Protein AF-A0A4Y2Q658-F1 (afdb_monomer)

Solvent-accessible surface area (backbone atoms only — not comparable to full-atom values): 12567 Å² total; per-residue (Å²): 109,74,67,57,57,60,47,56,77,79,53,86,61,88,64,48,67,59,52,50,51,48,49,60,70,68,32,61,77,50,51,28,63,48,73,79,92,69,83,66,34,63,72,72,82,82,84,89,64,79,45,77,76,74,47,68,50,77,47,76,52,65,86,48,79,70,42,100,84,67,51,32,68,45,83,46,76,44,36,70,54,47,57,74,81,53,70,31,85,51,44,73,40,34,32,46,32,70,75,69,48,37,78,76,84,47,74,64,42,69,75,72,54,66,86,78,88,72,59,96,40,74,67,58,41,51,54,53,42,51,55,42,35,52,51,49,42,54,51,27,39,52,35,42,50,53,47,50,50,56,50,37,57,65,54,38,75,68,34,49,69,82,80,85,52,65,70,41,75,40,72,45,82,45,84,77,82,57,88,97,55,58,82,88,77,53,65,40,34,46,72,79,39,66,36,82,70,80,89,71,91,81,115

Organism: Araneus ventricosus (NCBI:txid182803)

Structure (mmCIF, N/CA/C/O backbone):
data_AF-A0A4Y2Q658-F1
#
_entry.id   AF-A0A4Y2Q658-F1
#
loop_
_atom_site.group_PDB
_atom_site.id
_atom_site.type_symbol
_atom_site.label_atom_id
_atom_site.label_alt_id
_atom_site.label_comp_id
_atom_site.label_asym_id
_atom_site.label_entity_id
_atom_site.label_seq_id
_atom_site.pdbx_PDB_ins_code
_atom_site.Cartn_x
_atom_site.Cartn_y
_atom_site.Cartn_z
_atom_site.occupancy
_atom_site.B_iso_or_equiv
_atom_site.auth_seq_id
_atom_site.auth_comp_id
_atom_site.auth_asym_id
_atom_site.auth_atom_id
_atom_site.pdbx_PDB_model_num
ATOM 1 N N . MET A 1 1 ? -23.078 12.636 26.111 1.00 76.69 1 MET A N 1
ATOM 2 C CA . MET A 1 1 ? -23.521 11.220 26.161 1.00 76.69 1 MET A CA 1
ATOM 3 C C . MET A 1 1 ? -25.025 11.190 26.405 1.00 76.69 1 MET A C 1
ATOM 5 O O . MET A 1 1 ? -25.459 11.843 27.343 1.00 76.69 1 MET A O 1
ATOM 9 N N . LYS A 1 2 ? -25.816 10.485 25.578 1.00 88.00 2 LYS A N 1
ATOM 10 C CA . LYS A 1 2 ? -27.295 10.525 25.659 1.00 88.00 2 LYS A CA 1
ATOM 11 C C . LYS A 1 2 ? -27.838 10.024 27.007 1.00 88.00 2 LYS A C 1
ATOM 13 O O . LYS A 1 2 ? -28.739 10.646 27.552 1.00 88.00 2 LYS A O 1
ATOM 18 N N . THR A 1 3 ? -27.248 8.961 27.561 1.00 89.56 3 THR A N 1
ATOM 19 C CA . THR A 1 3 ? -27.634 8.398 28.867 1.00 89.56 3 THR A CA 1
ATOM 20 C C . THR A 1 3 ? -27.482 9.421 29.993 1.00 89.56 3 THR A C 1
ATOM 22 O O . THR A 1 3 ? -28.435 9.661 30.715 1.00 89.56 3 THR A O 1
ATOM 25 N N . LEU A 1 4 ? -26.334 10.110 30.066 1.00 92.38 4 LEU A N 1
ATOM 26 C CA . LEU A 1 4 ? -26.081 11.136 31.087 1.00 92.38 4 LEU A CA 1
ATOM 27 C C . LEU A 1 4 ? -27.096 12.284 31.037 1.00 92.38 4 LEU A C 1
ATOM 29 O O . LEU A 1 4 ? -27.521 12.757 32.084 1.00 92.38 4 LEU A O 1
ATOM 33 N N . SER A 1 5 ? -27.469 12.726 29.830 1.00 93.06 5 SER A N 1
ATOM 34 C CA . SER A 1 5 ? -28.458 13.796 29.656 1.00 93.06 5 SER A CA 1
ATOM 35 C C . SER A 1 5 ? -29.798 13.407 30.274 1.00 93.06 5 SER A C 1
ATOM 37 O O . SER A 1 5 ? -30.323 14.154 31.086 1.00 93.06 5 SER A O 1
ATOM 39 N N . LYS A 1 6 ? -30.290 12.199 29.963 1.00 93.75 6 LYS A N 1
ATOM 40 C CA . LYS A 1 6 ? -31.559 11.691 30.501 1.00 93.75 6 LYS A CA 1
ATOM 41 C C . LYS A 1 6 ? -31.519 11.459 32.008 1.00 93.75 6 LYS A C 1
ATOM 43 O O . LYS A 1 6 ? -32.495 11.727 32.692 1.00 93.75 6 LYS A O 1
ATOM 48 N N . THR A 1 7 ? -30.406 10.953 32.541 1.00 92.38 7 THR A N 1
ATOM 49 C CA . THR A 1 7 ? -30.289 10.715 33.987 1.00 92.38 7 THR A CA 1
ATOM 50 C C . THR A 1 7 ? -30.320 12.028 34.772 1.00 92.38 7 THR A C 1
ATOM 52 O O . THR A 1 7 ? -30.967 12.094 35.811 1.00 92.38 7 THR A O 1
ATOM 55 N N . ARG A 1 8 ? -29.702 13.092 34.240 1.00 94.19 8 ARG A N 1
ATOM 56 C CA . ARG A 1 8 ? -29.681 14.428 34.857 1.00 94.19 8 ARG A CA 1
ATOM 57 C C . ARG A 1 8 ? -31.038 15.130 34.909 1.00 94.19 8 ARG A C 1
ATOM 59 O O . ARG A 1 8 ? -31.198 16.024 35.726 1.00 94.19 8 ARG A O 1
ATOM 66 N N . GLU A 1 9 ? -32.000 14.739 34.075 1.00 94.69 9 GLU A N 1
ATOM 67 C CA . GLU A 1 9 ? -33.363 15.294 34.121 1.00 94.69 9 GLU A CA 1
ATOM 68 C C . GLU A 1 9 ? -34.108 14.909 35.408 1.00 94.69 9 GLU A C 1
ATOM 70 O O . GLU A 1 9 ? -35.064 15.579 35.783 1.00 94.69 9 GLU A O 1
ATOM 75 N N . ARG A 1 10 ? -33.704 13.813 36.066 1.00 94.38 10 ARG A N 1
ATOM 76 C CA . ARG A 1 10 ? -34.434 13.239 37.208 1.00 94.38 10 ARG A CA 1
ATOM 77 C C . ARG A 1 10 ? -33.580 12.995 38.448 1.00 94.38 10 ARG A C 1
ATOM 79 O O . ARG A 1 10 ? -34.139 12.865 39.530 1.00 94.38 10 ARG A O 1
ATOM 86 N N . PHE A 1 11 ? -32.258 12.903 38.307 1.00 92.06 11 PHE A N 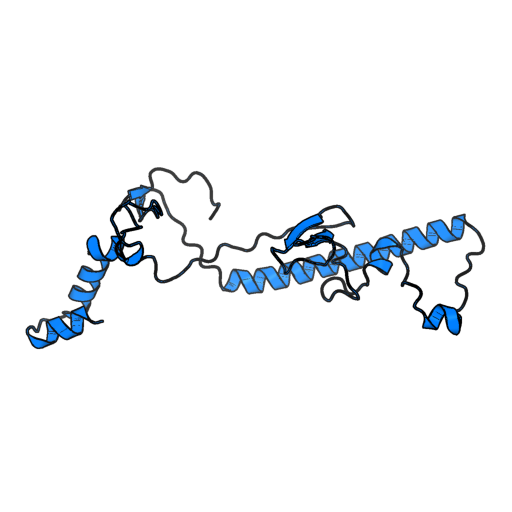1
ATOM 87 C CA . PHE A 1 11 ? -31.363 12.503 39.391 1.00 92.06 11 PHE A CA 1
ATOM 88 C C . PHE A 1 11 ? -30.085 13.346 39.425 1.00 92.06 11 PHE A C 1
ATOM 90 O O . PHE A 1 11 ? -29.529 13.714 38.387 1.00 92.06 11 PHE A O 1
ATOM 97 N N . TYR A 1 12 ? -29.583 13.579 40.638 1.00 89.56 12 TYR A N 1
ATOM 98 C CA . TYR A 1 12 ? -28.298 14.214 40.911 1.00 89.56 12 TYR A CA 1
ATOM 99 C C . TYR A 1 12 ? -27.572 13.447 42.021 1.00 89.56 12 TYR A C 1
ATOM 101 O O . TYR A 1 12 ? -28.162 13.148 43.056 1.00 89.56 12 TYR A O 1
ATOM 109 N N . CYS A 1 13 ? -26.295 13.136 41.806 1.00 87.62 13 CYS A N 1
ATOM 110 C CA . CYS A 1 13 ? -25.396 12.586 42.817 1.00 87.62 13 CYS A CA 1
ATOM 111 C C . CYS A 1 13 ? -23.951 13.002 42.511 1.00 87.62 13 CYS A C 1
ATOM 113 O O . CYS A 1 13 ? -23.634 13.379 41.373 1.00 87.62 13 CYS A O 1
ATOM 115 N N . ASP A 1 14 ? -23.076 12.935 43.519 1.00 91.81 14 ASP A N 1
ATOM 116 C CA . ASP A 1 14 ? -21.647 13.160 43.302 1.00 91.81 14 ASP A CA 1
ATOM 117 C C . ASP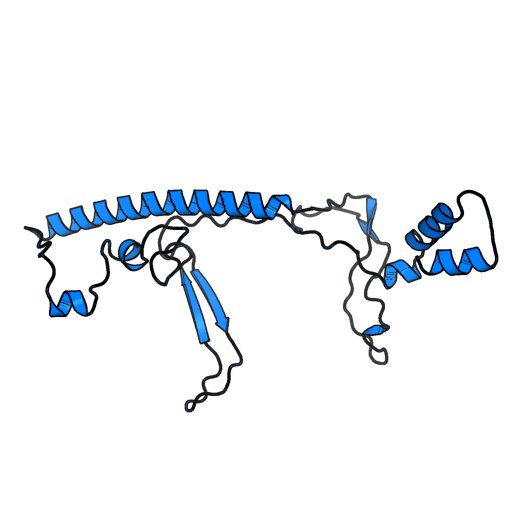 A 1 14 ? -21.102 12.140 42.292 1.00 91.81 14 ASP A C 1
ATOM 119 O O . ASP A 1 14 ? -21.535 10.991 42.251 1.00 91.81 14 ASP A O 1
ATOM 123 N N . ARG A 1 15 ? -20.198 12.586 41.415 1.00 91.44 15 ARG A N 1
ATOM 124 C CA . ARG A 1 15 ? -19.595 11.781 40.336 1.00 91.44 15 ARG A CA 1
ATOM 125 C C . ARG A 1 15 ? -20.576 11.059 39.398 1.00 91.44 15 ARG A C 1
ATOM 127 O O . ARG A 1 15 ? -20.126 10.212 38.628 1.00 91.44 15 ARG A O 1
ATOM 134 N N . LEU A 1 16 ? -21.845 11.483 39.305 1.00 90.81 16 LEU A N 1
ATOM 135 C CA . LEU A 1 16 ? -22.863 10.897 38.407 1.00 90.81 16 LEU A CA 1
ATOM 136 C C . LEU A 1 16 ? -22.344 10.613 36.989 1.00 90.81 16 LEU A C 1
ATOM 138 O O . LEU A 1 16 ? -22.651 9.594 36.375 1.00 90.81 16 LEU A O 1
ATOM 142 N N . ARG A 1 17 ? -21.543 11.528 36.433 1.00 92.56 17 ARG A N 1
ATOM 143 C CA . ARG A 1 17 ? -20.945 11.338 35.108 1.00 92.56 17 ARG A CA 1
ATOM 144 C C . ARG A 1 17 ? -20.029 10.115 35.049 1.00 92.56 17 ARG A C 1
ATOM 146 O O . ARG A 1 17 ? -20.135 9.358 34.087 1.00 92.56 17 ARG A O 1
ATOM 153 N N . ALA A 1 18 ? -19.149 9.949 36.033 1.00 92.81 18 ALA A N 1
ATOM 154 C CA . ALA A 1 18 ? -18.223 8.827 36.096 1.00 92.81 18 ALA A CA 1
ATOM 155 C C . ALA A 1 18 ? -18.984 7.502 36.229 1.00 92.81 18 ALA A C 1
ATOM 157 O O . ALA A 1 18 ? -18.665 6.556 35.513 1.00 92.81 18 ALA A O 1
ATOM 158 N N . ASP A 1 19 ? -20.043 7.465 37.039 1.00 92.81 19 ASP A N 1
ATOM 159 C CA . ASP A 1 19 ? -20.863 6.264 37.227 1.00 92.81 19 ASP A CA 1
ATOM 160 C C . ASP A 1 19 ? -21.622 5.880 35.959 1.00 92.81 19 ASP A C 1
ATOM 162 O O . ASP A 1 19 ? -21.593 4.724 35.539 1.00 92.81 19 ASP A O 1
ATOM 166 N N . VAL A 1 20 ? -22.245 6.848 35.276 1.00 92.38 20 VAL A N 1
ATOM 167 C CA . VAL A 1 20 ? -22.939 6.571 34.009 1.00 92.38 20 VAL A CA 1
ATOM 168 C C . VAL A 1 20 ? -21.941 6.145 32.926 1.00 92.38 20 VAL A C 1
ATOM 170 O O . VAL A 1 20 ? -22.249 5.265 32.119 1.00 92.38 20 VAL A O 1
ATOM 173 N N . GLU A 1 21 ? -20.747 6.741 32.878 1.00 90.25 21 GLU A N 1
ATOM 174 C CA . GLU A 1 21 ? -19.692 6.331 31.943 1.00 90.25 21 GLU A CA 1
ATOM 175 C C . GLU A 1 21 ? -19.172 4.919 32.250 1.00 90.25 21 GLU A C 1
ATOM 177 O O . GLU A 1 21 ? -19.008 4.133 31.313 1.00 90.25 21 GLU A O 1
ATOM 182 N N . LYS A 1 22 ? -18.977 4.575 33.530 1.00 90.38 22 LYS A N 1
ATOM 183 C CA . LYS A 1 22 ? -18.600 3.232 33.991 1.00 90.38 22 LYS A CA 1
ATOM 184 C C . LYS A 1 22 ? -19.673 2.208 33.621 1.00 90.38 22 LYS A C 1
ATOM 186 O O . LYS A 1 22 ? -19.371 1.245 32.922 1.00 90.38 22 LYS A O 1
ATOM 191 N N . TRP A 1 23 ? -20.934 2.478 33.954 1.00 90.44 23 TRP A N 1
ATOM 192 C CA . TRP A 1 23 ? -22.070 1.628 33.593 1.00 90.44 23 TRP A CA 1
ATOM 193 C C . TRP A 1 23 ? -22.158 1.393 32.083 1.00 90.44 23 TRP A C 1
ATOM 195 O O . TRP A 1 23 ? -22.289 0.263 31.622 1.00 90.44 23 TRP A O 1
ATOM 205 N N . CYS A 1 24 ? -22.043 2.451 31.272 1.00 86.56 24 CYS A N 1
ATOM 206 C CA . CYS A 1 24 ? -22.079 2.312 29.815 1.00 86.56 24 CYS A CA 1
ATOM 207 C C . CYS A 1 24 ? -20.888 1.514 29.258 1.00 86.56 24 CYS A C 1
ATOM 209 O O . CYS A 1 24 ? -21.016 0.947 28.172 1.00 86.56 24 CYS A O 1
ATOM 211 N N . ARG A 1 25 ? -19.744 1.508 29.953 1.00 81.88 25 ARG A N 1
ATOM 212 C CA . ARG A 1 25 ? -18.535 0.762 29.576 1.00 81.88 25 ARG A CA 1
ATOM 213 C C . ARG A 1 25 ? -18.655 -0.723 29.916 1.00 81.88 25 ARG A C 1
ATOM 215 O O . ARG A 1 25 ? -18.233 -1.547 29.116 1.00 81.88 25 ARG A O 1
ATOM 222 N N . GLU A 1 26 ? -19.255 -1.045 31.058 1.00 85.81 26 GLU A N 1
ATOM 223 C CA . GLU A 1 26 ? -19.439 -2.416 31.558 1.00 85.81 26 GLU A CA 1
ATOM 224 C C . GLU A 1 26 ? -20.726 -3.079 31.025 1.00 85.81 26 GLU A C 1
ATOM 226 O O . GLU A 1 26 ? -20.892 -4.294 31.104 1.00 85.81 26 GLU A O 1
ATOM 231 N N . CYS A 1 27 ? -21.644 -2.304 30.435 1.00 86.62 27 CYS A N 1
ATOM 232 C CA . CYS A 1 27 ? -22.910 -2.815 29.913 1.00 86.62 27 CYS A CA 1
ATOM 233 C C . CYS A 1 27 ? -22.714 -3.810 28.753 1.00 86.62 27 CYS A C 1
ATOM 235 O O . CYS A 1 27 ? -22.412 -3.424 27.618 1.00 86.62 27 CYS A O 1
ATOM 237 N N . HIS A 1 28 ? -23.016 -5.084 29.022 1.00 83.19 28 HIS A N 1
ATOM 238 C CA . HIS A 1 28 ? -22.933 -6.199 28.069 1.00 83.19 28 HIS A CA 1
ATOM 239 C C . HIS A 1 28 ? -23.715 -5.944 26.771 1.00 83.19 28 HIS A C 1
ATOM 241 O O . HIS A 1 28 ? -23.153 -6.010 25.679 1.00 83.19 28 HIS A O 1
ATOM 247 N N . ALA A 1 29 ? -24.982 -5.526 26.872 1.00 83.56 29 ALA A N 1
ATOM 248 C CA . ALA A 1 29 ? -25.826 -5.252 25.706 1.00 83.56 29 ALA A CA 1
ATOM 249 C C . ALA A 1 29 ? -25.309 -4.089 24.834 1.00 83.56 29 ALA A C 1
ATOM 251 O O . ALA A 1 29 ? -25.518 -4.078 23.617 1.00 83.56 29 ALA A O 1
ATOM 252 N N . CYS A 1 30 ? -24.644 -3.098 25.442 1.00 83.06 30 CYS A N 1
ATOM 253 C CA . CYS A 1 30 ? -23.997 -2.018 24.702 1.00 83.06 30 CYS A CA 1
ATOM 254 C C . CYS A 1 30 ? -22.728 -2.506 23.996 1.00 83.06 30 CYS A C 1
ATOM 256 O O . CYS A 1 30 ? -22.553 -2.168 22.825 1.00 83.06 30 CYS A O 1
ATOM 258 N N . GLY A 1 31 ? -21.885 -3.290 24.675 1.00 79.00 31 GLY A N 1
ATOM 259 C CA . GLY A 1 31 ? -20.657 -3.868 24.115 1.00 79.00 31 GLY A CA 1
ATOM 260 C C . GLY A 1 31 ? -20.923 -4.828 22.954 1.00 79.00 31 GLY A C 1
ATOM 261 O O . GLY A 1 31 ? -20.321 -4.690 21.896 1.00 79.00 31 GLY A O 1
ATOM 262 N N . ALA A 1 32 ? -21.927 -5.700 23.079 1.00 81.00 32 ALA A N 1
ATOM 263 C CA . ALA A 1 32 ? -22.312 -6.656 22.034 1.00 81.00 32 ALA A CA 1
ATOM 264 C C . ALA A 1 32 ? -22.804 -5.990 20.727 1.00 81.00 32 ALA A C 1
ATOM 266 O O . ALA A 1 32 ? -22.774 -6.576 19.642 1.00 81.00 32 ALA A O 1
ATOM 267 N N . ARG A 1 33 ? -23.297 -4.746 20.816 1.00 79.38 33 ARG A N 1
ATOM 268 C CA . ARG A 1 33 ? -23.809 -3.978 19.666 1.00 79.38 33 ARG A CA 1
ATOM 269 C C . ARG A 1 33 ? -22.798 -2.978 19.121 1.00 79.38 33 ARG A C 1
ATOM 271 O O . ARG A 1 33 ? -22.769 -2.733 17.917 1.00 79.38 33 ARG A O 1
ATOM 278 N N . LYS A 1 34 ? -22.018 -2.342 19.994 1.00 74.31 34 LYS A N 1
ATOM 279 C CA . LYS A 1 34 ? -21.059 -1.303 19.618 1.00 74.31 34 LYS A CA 1
ATOM 280 C C . LYS A 1 34 ? -19.677 -1.925 19.500 1.00 74.31 34 LYS A C 1
ATOM 282 O O . LYS A 1 34 ? -19.079 -2.296 20.498 1.00 74.31 34 LYS A O 1
ATOM 287 N N . GLY A 1 35 ? -19.160 -1.967 18.275 1.00 68.50 35 GLY A N 1
ATOM 288 C CA . GLY A 1 35 ? -17.761 -2.314 18.044 1.00 68.50 35 GLY A CA 1
ATOM 289 C C . GLY A 1 35 ? -16.784 -1.275 18.615 1.00 68.50 35 GLY A C 1
ATOM 290 O O . GLY A 1 35 ? -17.202 -0.204 19.079 1.00 68.50 35 GLY A O 1
ATOM 291 N N . PRO A 1 36 ? -15.474 -1.561 18.559 1.00 71.56 36 PRO A N 1
ATOM 292 C CA . PRO A 1 36 ? -14.440 -0.640 19.008 1.00 71.56 36 PRO A CA 1
ATOM 293 C C . PRO A 1 36 ? -14.540 0.698 18.264 1.00 71.56 36 PRO A C 1
ATOM 295 O O . PRO A 1 36 ? -14.720 0.745 17.047 1.00 71.56 36 PRO A O 1
ATOM 298 N N . LYS A 1 37 ? -14.423 1.807 19.005 1.00 66.44 37 LYS A N 1
ATOM 299 C CA . LYS A 1 37 ? -14.483 3.165 18.432 1.00 66.44 37 LYS A CA 1
ATOM 300 C C . LYS A 1 37 ? -13.246 3.509 17.603 1.00 66.44 37 LYS A C 1
ATOM 302 O O . LYS A 1 37 ? -13.336 4.308 16.678 1.00 66.44 37 LYS A O 1
ATOM 307 N N . THR A 1 38 ? -12.102 2.927 17.945 1.00 66.31 38 THR A N 1
ATOM 308 C CA . THR A 1 38 ? -10.822 3.141 17.271 1.00 66.31 38 THR A CA 1
ATOM 309 C C . THR A 1 38 ? -10.440 1.880 16.517 1.00 66.31 38 THR A C 1
ATOM 311 O O . THR A 1 38 ? -10.279 0.820 17.118 1.00 66.31 38 THR A O 1
ATOM 314 N N . ARG A 1 39 ? -10.286 1.990 15.194 1.00 66.00 39 ARG A N 1
ATOM 315 C CA . ARG A 1 39 ? -9.650 0.930 14.406 1.00 66.00 39 ARG A CA 1
ATOM 316 C C . ARG A 1 39 ? -8.155 0.997 14.681 1.00 66.00 39 ARG A C 1
ATOM 318 O O . ARG A 1 39 ? -7.539 2.039 14.461 1.00 66.00 39 ARG A O 1
ATOM 325 N N . THR A 1 40 ? -7.597 -0.094 15.178 1.00 71.75 40 THR A N 1
ATOM 326 C CA . THR A 1 40 ? -6.151 -0.261 15.267 1.00 71.75 40 THR A CA 1
ATOM 327 C C . THR A 1 40 ? -5.591 -0.412 13.858 1.00 71.75 40 THR A C 1
ATOM 329 O O . THR A 1 40 ? -6.210 -1.026 12.986 1.00 71.75 40 THR A O 1
ATOM 332 N N . LYS A 1 41 ? -4.435 0.199 13.609 1.00 76.25 41 LYS A N 1
ATOM 333 C CA . LYS A 1 41 ? -3.666 -0.012 12.381 1.00 76.25 41 LYS A CA 1
ATOM 334 C C . LYS A 1 41 ? -2.482 -0.903 12.739 1.00 76.25 41 LYS A C 1
ATOM 336 O O . LYS A 1 41 ? -1.711 -0.548 13.630 1.00 76.25 41 LYS A O 1
ATOM 341 N N . GLY A 1 42 ? -2.364 -2.054 12.076 1.00 81.50 42 GLY A N 1
ATOM 342 C CA . GLY A 1 42 ? -1.162 -2.891 12.155 1.00 81.50 42 GLY A CA 1
ATOM 343 C C . GLY A 1 42 ? 0.045 -2.159 11.568 1.00 81.50 42 GLY A C 1
ATOM 344 O O . GLY A 1 42 ? -0.136 -1.175 10.853 1.00 81.50 42 GLY A O 1
ATOM 345 N N . ARG A 1 43 ? 1.267 -2.613 11.865 1.00 83.75 43 ARG A N 1
ATOM 346 C CA . ARG A 1 43 ? 2.496 -2.030 11.294 1.00 83.75 43 ARG A CA 1
ATOM 347 C C . ARG A 1 43 ? 2.654 -2.407 9.822 1.00 83.75 43 ARG A C 1
ATOM 349 O O . ARG A 1 43 ? 2.306 -3.517 9.425 1.00 83.75 43 ARG A O 1
ATOM 356 N N . LEU A 1 44 ? 3.227 -1.511 9.020 1.00 86.56 44 LEU A N 1
ATOM 357 C CA . LEU A 1 44 ? 3.497 -1.785 7.609 1.00 86.56 44 LEU A CA 1
ATOM 358 C C . LEU A 1 44 ? 4.608 -2.829 7.474 1.00 86.56 44 LEU A C 1
ATOM 360 O O . LEU A 1 44 ? 5.724 -2.635 7.974 1.00 86.56 44 LEU A O 1
ATOM 364 N N . GLN A 1 45 ? 4.320 -3.904 6.746 1.00 85.06 45 GLN A N 1
ATOM 365 C CA . GLN A 1 45 ? 5.328 -4.870 6.323 1.00 85.06 45 GLN A CA 1
ATOM 366 C C . GLN A 1 45 ? 6.035 -4.353 5.071 1.00 85.06 45 GLN A C 1
ATOM 368 O O . GLN A 1 45 ? 5.392 -3.931 4.109 1.00 85.06 45 GLN A O 1
ATOM 373 N N . ARG A 1 46 ? 7.369 -4.354 5.096 1.00 82.56 46 ARG A N 1
ATOM 374 C CA . ARG A 1 46 ? 8.186 -3.959 3.945 1.00 82.56 46 ARG A CA 1
ATOM 375 C C . ARG A 1 46 ? 8.481 -5.190 3.107 1.00 82.56 46 ARG A C 1
ATOM 377 O O . ARG A 1 46 ? 8.933 -6.200 3.635 1.00 82.56 46 ARG A O 1
ATOM 384 N N . TYR A 1 47 ? 8.291 -5.062 1.802 1.00 79.94 47 TYR A N 1
ATOM 385 C CA . TYR A 1 47 ? 8.816 -6.016 0.839 1.00 79.94 47 TYR A CA 1
ATOM 386 C C . TYR A 1 47 ? 10.091 -5.430 0.246 1.00 79.94 47 TYR A C 1
ATOM 388 O O . TYR A 1 47 ? 10.052 -4.365 -0.371 1.00 79.94 47 TYR A O 1
ATOM 396 N N . ASN A 1 48 ? 11.216 -6.099 0.477 1.00 78.06 48 ASN A N 1
ATOM 397 C CA . ASN A 1 48 ? 12.467 -5.767 -0.189 1.00 78.06 48 ASN A CA 1
ATOM 398 C C . ASN A 1 48 ? 12.463 -6.471 -1.548 1.00 78.06 48 ASN A C 1
ATOM 400 O O . ASN A 1 48 ? 12.148 -7.656 -1.609 1.00 78.06 48 ASN A O 1
ATOM 404 N N . VAL A 1 49 ? 12.751 -5.726 -2.613 1.00 84.38 49 VAL A N 1
ATOM 405 C CA . VAL A 1 49 ? 12.876 -6.246 -3.981 1.00 84.38 49 VAL A CA 1
ATOM 406 C C . VAL A 1 49 ? 14.152 -5.643 -4.557 1.00 84.38 49 VAL A C 1
ATOM 408 O O . VAL A 1 49 ? 14.334 -4.424 -4.499 1.00 84.38 49 VAL A O 1
ATOM 411 N N . GLY A 1 50 ? 15.057 -6.495 -5.021 1.00 86.06 50 GLY A N 1
ATOM 412 C CA . GLY A 1 50 ? 16.410 -6.162 -5.451 1.00 86.06 50 GLY A CA 1
ATOM 413 C C . GLY A 1 50 ? 16.665 -6.301 -6.951 1.00 86.06 50 GLY A C 1
ATOM 414 O O . GLY A 1 50 ? 17.665 -5.748 -7.418 1.00 86.06 50 GLY A O 1
ATOM 415 N N . ALA A 1 51 ? 15.795 -6.996 -7.688 1.00 87.69 51 ALA A N 1
ATOM 416 C CA . ALA A 1 51 ? 15.941 -7.220 -9.124 1.00 87.69 51 ALA A CA 1
ATOM 417 C C . ALA A 1 51 ? 14.596 -7.206 -9.883 1.00 87.69 51 ALA A C 1
ATOM 419 O O . ALA A 1 51 ? 13.542 -7.453 -9.285 1.00 87.69 51 ALA A O 1
ATOM 420 N N . PRO A 1 52 ? 14.609 -6.945 -11.208 1.00 88.19 52 PRO A N 1
ATOM 421 C CA . PRO A 1 52 ? 13.424 -7.102 -12.048 1.00 88.19 52 PRO A CA 1
ATOM 422 C C . PRO A 1 52 ? 12.878 -8.533 -11.985 1.00 88.19 52 PRO A C 1
ATOM 424 O O . PRO A 1 52 ? 13.650 -9.489 -11.982 1.00 88.19 52 PRO A O 1
ATOM 427 N N . PHE A 1 53 ? 11.553 -8.680 -11.975 1.00 88.00 53 PHE A N 1
ATOM 428 C CA . PHE A 1 53 ? 10.833 -9.964 -11.969 1.00 88.00 53 PHE A CA 1
ATOM 429 C C . PHE A 1 53 ? 11.026 -10.831 -10.716 1.00 88.00 53 PHE A C 1
ATOM 431 O O . PHE A 1 53 ? 10.439 -11.905 -10.628 1.00 88.00 53 PHE A O 1
ATOM 438 N N . GLU A 1 54 ? 11.766 -10.361 -9.710 1.00 89.81 54 GLU A N 1
ATOM 439 C CA . GLU A 1 54 ? 11.885 -11.046 -8.418 1.00 89.81 54 GLU A CA 1
ATOM 440 C C . GLU A 1 54 ? 10.531 -11.119 -7.699 1.00 89.81 54 GLU A C 1
ATOM 442 O O . GLU A 1 54 ? 10.209 -12.103 -7.032 1.00 89.81 54 GLU A O 1
ATOM 447 N N . ARG A 1 55 ? 9.707 -10.075 -7.852 1.00 88.81 55 ARG A N 1
ATOM 448 C CA . ARG A 1 55 ? 8.358 -10.037 -7.293 1.00 88.81 55 ARG A CA 1
ATOM 449 C C . ARG A 1 55 ? 7.408 -9.267 -8.190 1.00 88.81 55 ARG A C 1
ATOM 451 O O . ARG A 1 55 ? 7.628 -8.095 -8.489 1.00 88.81 55 ARG A O 1
ATOM 458 N N . MET A 1 56 ? 6.289 -9.902 -8.517 1.00 88.88 56 MET A N 1
ATOM 459 C CA . MET A 1 56 ? 5.248 -9.327 -9.361 1.00 88.88 56 MET A CA 1
ATOM 460 C C . MET A 1 56 ? 3.894 -9.379 -8.651 1.00 88.88 56 MET A C 1
ATOM 462 O O . MET A 1 56 ? 3.577 -10.342 -7.953 1.00 88.88 56 MET A O 1
ATOM 466 N N . ALA A 1 57 ? 3.112 -8.318 -8.801 1.00 88.69 57 ALA A N 1
ATOM 467 C CA . ALA A 1 57 ? 1.718 -8.249 -8.397 1.00 88.69 57 ALA A CA 1
ATOM 468 C C . ALA A 1 57 ? 0.834 -8.552 -9.602 1.00 88.69 57 ALA A C 1
ATOM 470 O O . ALA A 1 57 ? 1.074 -8.041 -10.696 1.00 88.69 57 ALA A O 1
ATOM 471 N N . LEU A 1 58 ? -0.198 -9.355 -9.369 1.00 92.88 58 LEU A N 1
ATOM 472 C CA . LEU A 1 58 ? -1.244 -9.652 -10.331 1.00 92.88 58 LEU A CA 1
ATOM 473 C C . LEU A 1 58 ? -2.583 -9.277 -9.704 1.00 92.88 58 LEU A C 1
ATOM 475 O O . LEU A 1 58 ? -2.871 -9.682 -8.579 1.00 92.88 58 LEU A O 1
ATOM 479 N N . ASP A 1 59 ? -3.375 -8.497 -10.427 1.00 92.94 59 ASP A N 1
ATOM 480 C CA . ASP A 1 59 ? -4.697 -8.052 -10.003 1.00 92.94 59 ASP A CA 1
ATOM 481 C C . ASP A 1 59 ? -5.682 -8.113 -11.174 1.00 92.94 59 ASP A C 1
ATOM 483 O O . ASP A 1 59 ? -5.293 -8.059 -12.342 1.00 92.94 59 ASP A O 1
ATOM 487 N N . ILE A 1 60 ? -6.968 -8.244 -10.869 1.00 94.75 60 ILE A N 1
ATOM 488 C CA . ILE A 1 60 ? -8.037 -8.275 -11.865 1.00 94.75 60 ILE A CA 1
ATOM 489 C C . ILE A 1 60 ? -8.991 -7.129 -11.567 1.00 94.75 60 ILE A C 1
ATOM 491 O O . ILE A 1 60 ? -9.736 -7.151 -10.588 1.00 94.75 60 ILE A O 1
ATOM 495 N N . LEU A 1 61 ? -9.023 -6.145 -12.461 1.00 93.25 61 LEU A N 1
ATOM 496 C CA . LEU A 1 61 ? -9.959 -5.036 -12.376 1.00 93.25 61 LEU A CA 1
ATOM 497 C C . LEU A 1 61 ? -11.278 -5.409 -13.056 1.00 93.25 61 LEU A C 1
ATOM 499 O O . LEU A 1 61 ? -11.308 -5.712 -14.252 1.00 93.25 61 LEU A O 1
ATOM 503 N N . GLY A 1 62 ? -12.380 -5.340 -12.309 1.00 91.94 62 GLY A N 1
ATOM 504 C CA . GLY A 1 62 ? -13.729 -5.447 -12.856 1.00 91.94 62 GLY A CA 1
ATOM 505 C C . GLY A 1 62 ? -14.779 -5.912 -11.843 1.00 91.94 62 GLY A C 1
ATOM 506 O O . GLY A 1 62 ? -14.476 -6.080 -10.662 1.00 91.94 62 GLY A O 1
ATOM 507 N N . PRO 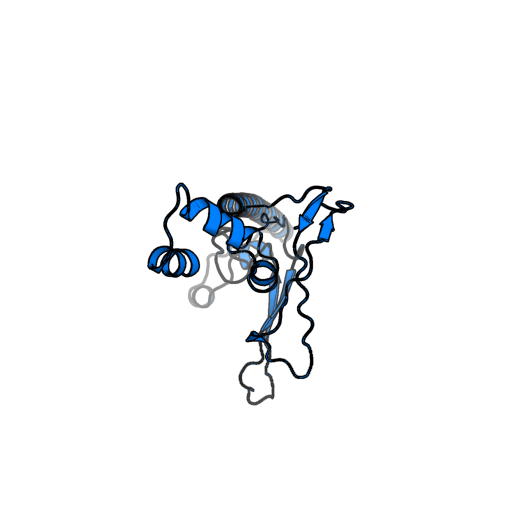A 1 63 ? -16.024 -6.135 -12.298 1.00 91.00 63 PRO A N 1
ATOM 508 C CA . PRO A 1 63 ? -16.467 -6.071 -13.695 1.00 91.00 63 PRO A CA 1
ATOM 509 C C . PRO A 1 63 ? -16.613 -4.631 -14.225 1.00 91.00 63 PRO A C 1
ATOM 511 O O . PRO A 1 63 ? -17.171 -3.764 -13.560 1.00 91.00 63 PRO A O 1
ATOM 514 N N . LEU A 1 64 ? -16.130 -4.397 -15.445 1.00 93.50 64 LEU A N 1
ATOM 515 C CA . LEU A 1 64 ? -16.279 -3.166 -16.230 1.00 93.50 64 LEU A CA 1
ATOM 516 C C . LEU A 1 64 ? -17.385 -3.328 -17.295 1.00 93.50 64 LEU A C 1
ATOM 518 O O . LEU A 1 64 ? -17.803 -4.463 -17.568 1.00 93.50 64 LEU A O 1
ATOM 522 N N . PRO A 1 65 ? -17.867 -2.227 -17.913 1.00 94.81 65 PRO A N 1
ATOM 523 C CA . PRO A 1 65 ? -18.800 -2.299 -19.033 1.00 94.81 65 PRO A CA 1
ATOM 524 C C . PRO A 1 65 ? -18.311 -3.251 -20.126 1.00 94.81 65 PRO A C 1
ATOM 526 O O . PRO A 1 65 ? -17.125 -3.287 -20.457 1.00 94.81 65 PRO A O 1
ATOM 529 N N . VAL A 1 66 ? -19.238 -4.038 -20.674 1.00 94.81 66 VAL A N 1
ATOM 530 C CA . VAL A 1 66 ? -18.908 -5.070 -21.659 1.00 94.81 66 VAL A CA 1
ATOM 531 C C . VAL A 1 66 ? -18.470 -4.408 -22.957 1.00 94.81 66 VAL A C 1
ATOM 533 O O . VAL A 1 66 ? -19.220 -3.651 -23.566 1.00 94.81 66 VAL A O 1
ATOM 536 N N . THR A 1 67 ? -17.250 -4.703 -23.388 1.00 94.06 67 THR A N 1
ATOM 537 C CA . THR A 1 67 ? -16.771 -4.298 -24.716 1.00 94.06 67 THR A CA 1
ATOM 538 C C . THR A 1 67 ? -17.515 -5.048 -25.824 1.00 94.06 67 THR A C 1
ATOM 540 O O . THR A 1 67 ? -18.118 -6.093 -25.588 1.00 94.06 67 THR A O 1
ATOM 543 N N . THR A 1 68 ? -17.398 -4.587 -27.069 1.00 94.50 68 THR A N 1
ATOM 544 C CA . THR A 1 68 ? -17.982 -5.259 -28.248 1.00 94.50 68 THR A CA 1
ATOM 545 C C . THR A 1 68 ? -17.543 -6.718 -28.418 1.00 94.50 68 THR A C 1
ATOM 547 O O . THR A 1 68 ? -18.246 -7.496 -29.051 1.00 94.50 68 THR A O 1
ATOM 550 N N . ARG A 1 69 ? -16.404 -7.112 -27.830 1.00 93.31 69 ARG A N 1
ATOM 551 C CA . ARG A 1 69 ? -15.874 -8.487 -27.854 1.00 93.31 69 ARG A CA 1
ATOM 552 C C . ARG A 1 69 ? -16.250 -9.322 -26.624 1.00 93.31 69 ARG A C 1
ATOM 554 O O . ARG A 1 69 ? -15.712 -10.406 -26.444 1.00 93.31 69 ARG A O 1
ATOM 561 N N . GLY A 1 70 ? -17.105 -8.814 -25.738 1.00 93.69 70 GLY A N 1
ATOM 562 C CA . GLY A 1 70 ? -17.524 -9.529 -24.529 1.00 93.69 70 GLY A CA 1
ATOM 563 C C . GLY A 1 70 ? -16.580 -9.397 -23.326 1.00 93.69 70 GLY A C 1
ATOM 564 O O . GLY A 1 70 ? -16.886 -9.925 -22.258 1.00 93.69 70 GLY A O 1
ATOM 565 N N . ASN A 1 71 ? -15.457 -8.676 -23.442 1.00 93.00 71 ASN A N 1
ATOM 566 C CA . ASN A 1 71 ? -14.526 -8.495 -22.321 1.00 93.00 71 ASN A CA 1
ATOM 567 C C . ASN A 1 71 ? -15.116 -7.571 -21.249 1.00 93.00 71 ASN A C 1
ATOM 569 O O . ASN A 1 71 ? -15.671 -6.521 -21.583 1.00 93.00 71 ASN A O 1
ATOM 573 N N . ARG A 1 72 ? -14.949 -7.956 -19.975 1.00 94.94 72 ARG A N 1
ATOM 574 C CA . ARG A 1 72 ? -15.415 -7.218 -18.781 1.00 94.94 72 ARG A CA 1
ATOM 575 C C . ARG A 1 72 ? -14.345 -7.007 -17.712 1.00 94.94 72 ARG A C 1
ATOM 577 O O . ARG A 1 72 ? -14.626 -6.392 -16.690 1.00 94.94 72 ARG A O 1
ATOM 584 N N . TYR A 1 73 ? -13.151 -7.551 -17.913 1.00 95.31 73 TYR A N 1
ATOM 585 C CA . TYR A 1 73 ? -12.089 -7.539 -16.915 1.00 95.31 73 TYR A CA 1
ATOM 586 C C . TYR A 1 73 ? -10.773 -7.128 -17.556 1.00 95.31 73 TYR A C 1
ATOM 588 O O . TYR A 1 73 ? -10.540 -7.406 -18.733 1.00 95.31 73 TYR A O 1
ATOM 596 N N . VAL A 1 74 ? -9.917 -6.495 -16.762 1.00 92.88 74 VAL A N 1
ATOM 597 C CA . VAL A 1 74 ? -8.539 -6.174 -17.130 1.00 92.88 74 VAL A CA 1
ATOM 598 C C . VAL A 1 74 ? -7.617 -6.893 -16.158 1.00 92.88 74 VAL A C 1
ATOM 600 O O . VAL A 1 74 ? -7.710 -6.682 -14.951 1.00 92.88 74 VAL A O 1
ATOM 603 N N . LEU A 1 75 ? -6.738 -7.744 -16.687 1.00 91.81 75 LEU A N 1
ATOM 604 C CA . LEU A 1 75 ? -5.647 -8.333 -15.921 1.00 91.81 75 LEU A CA 1
ATOM 605 C C . LEU A 1 75 ? -4.511 -7.311 -15.831 1.00 91.81 75 LEU A C 1
ATOM 607 O O . LEU A 1 75 ? -3.957 -6.908 -16.853 1.00 91.81 75 LEU A O 1
ATOM 611 N N . VAL A 1 76 ? -4.178 -6.892 -14.616 1.00 89.06 76 VAL A N 1
ATOM 612 C CA . VAL A 1 76 ? -3.078 -5.974 -14.326 1.00 89.06 76 VAL A CA 1
ATOM 613 C C . VAL A 1 76 ? -1.926 -6.783 -13.756 1.00 89.06 76 VAL A C 1
ATOM 615 O O . VAL A 1 76 ? -2.091 -7.514 -12.783 1.00 89.06 76 VAL A O 1
ATOM 618 N N . LEU A 1 77 ? -0.751 -6.642 -14.359 1.00 87.25 77 LEU A N 1
ATOM 619 C CA . LEU A 1 77 ? 0.476 -7.280 -13.906 1.00 87.25 77 LEU A CA 1
ATOM 620 C C . LEU A 1 77 ? 1.559 -6.211 -13.750 1.00 87.25 77 LEU A C 1
ATOM 622 O O . LEU A 1 77 ? 1.816 -5.438 -14.670 1.00 87.25 77 LEU A O 1
ATOM 626 N N . MET A 1 78 ? 2.162 -6.146 -12.564 1.00 84.69 78 MET A N 1
ATOM 627 C CA . MET A 1 78 ? 3.123 -5.112 -12.183 1.00 84.69 78 MET A CA 1
ATOM 628 C C . MET A 1 78 ? 4.348 -5.738 -11.523 1.00 84.69 78 MET A C 1
ATOM 630 O O . MET A 1 78 ? 4.230 -6.445 -10.527 1.00 84.69 78 MET A O 1
ATOM 634 N N . ASP A 1 79 ? 5.535 -5.432 -12.037 1.00 87.00 79 ASP A N 1
ATOM 635 C CA . ASP A 1 79 ? 6.797 -5.758 -11.371 1.00 87.00 79 ASP A CA 1
ATOM 636 C C . ASP A 1 79 ? 7.132 -4.709 -10.294 1.00 87.00 79 ASP A C 1
ATOM 638 O O . ASP A 1 79 ? 7.123 -3.504 -10.558 1.00 87.00 79 ASP A O 1
ATOM 642 N N . TYR A 1 80 ? 7.427 -5.159 -9.071 1.00 85.25 80 TYR A N 1
ATOM 643 C CA . TYR A 1 80 ? 7.647 -4.274 -7.918 1.00 85.25 80 TYR A CA 1
ATOM 644 C C . TYR A 1 80 ? 8.965 -3.497 -7.983 1.00 85.25 80 TYR A C 1
ATOM 646 O O . TYR A 1 80 ? 9.092 -2.469 -7.309 1.00 85.25 80 TYR A O 1
ATOM 654 N N . PHE A 1 81 ? 9.942 -3.983 -8.752 1.00 85.81 81 PHE A N 1
ATOM 655 C CA . PHE A 1 81 ? 11.238 -3.329 -8.899 1.00 85.81 81 PHE A CA 1
ATOM 656 C C . PHE A 1 81 ? 11.163 -2.176 -9.903 1.00 85.81 81 PHE A C 1
ATOM 658 O O . PHE A 1 81 ? 11.498 -1.040 -9.572 1.00 85.81 81 PHE A O 1
ATOM 665 N N . THR A 1 82 ? 10.654 -2.447 -11.103 1.00 82.88 82 THR A N 1
ATOM 666 C CA . THR A 1 82 ? 10.550 -1.469 -12.197 1.00 82.88 82 THR A CA 1
ATOM 667 C C . THR A 1 82 ? 9.346 -0.536 -12.073 1.00 82.88 82 THR A C 1
ATOM 669 O O . THR A 1 82 ? 9.414 0.597 -12.546 1.00 82.88 82 THR A O 1
ATOM 672 N N . LYS A 1 83 ? 8.250 -0.981 -11.436 1.00 74.50 83 LYS A N 1
ATOM 673 C CA . LYS A 1 83 ? 7.030 -0.198 -11.141 1.00 74.50 83 LYS A CA 1
ATOM 674 C C . LYS A 1 83 ? 6.389 0.500 -12.355 1.00 74.50 83 LYS A C 1
ATOM 676 O O . LYS A 1 83 ? 5.765 1.541 -12.197 1.00 74.50 83 LYS A O 1
ATOM 681 N N . TRP A 1 84 ? 6.579 -0.080 -13.545 1.00 67.19 84 TRP A N 1
ATOM 682 C CA . TRP A 1 84 ? 6.023 0.274 -14.861 1.00 67.19 84 TRP A CA 1
ATOM 683 C C . TRP A 1 84 ? 5.082 1.495 -14.933 1.00 67.19 84 TRP A C 1
ATOM 685 O O . TRP A 1 84 ? 3.908 1.345 -14.622 1.00 67.19 84 TRP A O 1
ATOM 695 N N . SER A 1 85 ? 5.579 2.641 -15.442 1.00 56.47 85 SER A N 1
ATOM 696 C CA . SER A 1 85 ? 4.936 3.517 -16.463 1.00 56.47 85 SER A CA 1
ATOM 697 C C . SER A 1 85 ? 5.508 4.958 -16.479 1.00 56.47 85 SER A C 1
ATOM 699 O O . SER A 1 85 ? 4.816 5.893 -16.092 1.00 56.47 85 SER A O 1
ATOM 701 N N . ALA A 1 86 ? 6.732 5.153 -16.996 1.00 64.00 86 ALA A N 1
ATOM 702 C CA . ALA A 1 86 ? 7.562 6.384 -16.925 1.00 64.00 86 ALA A CA 1
ATOM 703 C C . ALA A 1 86 ? 8.461 6.463 -15.676 1.00 64.00 86 ALA A C 1
ATOM 705 O O . ALA A 1 86 ? 8.527 5.498 -14.915 1.00 64.00 86 ALA A O 1
ATOM 706 N N . ASP A 1 87 ? 9.237 7.547 -15.533 1.00 72.38 87 ASP A N 1
ATOM 707 C CA . ASP A 1 87 ? 10.150 7.739 -14.401 1.00 72.38 87 ASP A CA 1
ATOM 708 C C . ASP A 1 87 ? 9.390 7.611 -13.086 1.00 72.38 87 ASP A C 1
ATOM 710 O O . ASP A 1 87 ? 8.524 8.422 -12.752 1.00 72.38 87 ASP A O 1
ATOM 714 N N . HIS A 1 88 ? 9.702 6.560 -12.336 1.00 78.31 88 HIS A N 1
ATOM 715 C CA . HIS A 1 88 ? 8.983 6.286 -11.110 1.00 78.31 88 HIS A CA 1
ATOM 716 C C . HIS A 1 88 ? 9.642 7.047 -9.955 1.00 78.31 88 HIS A C 1
ATOM 718 O O . HIS A 1 88 ? 10.823 6.853 -9.677 1.00 78.31 88 HIS A O 1
ATOM 724 N N . GLU A 1 89 ? 8.881 7.858 -9.214 1.00 78.94 89 GLU A N 1
ATOM 725 C CA . GLU A 1 89 ? 9.389 8.725 -8.131 1.00 78.94 89 GLU A CA 1
ATOM 726 C C . GLU A 1 89 ? 10.320 7.980 -7.153 1.00 78.94 89 GLU A C 1
ATOM 728 O O . GLU A 1 89 ? 11.406 8.451 -6.812 1.00 78.94 89 GLU A O 1
ATOM 733 N N . ALA A 1 90 ? 9.927 6.763 -6.758 1.00 78.00 90 ALA A N 1
ATOM 734 C CA . ALA A 1 90 ? 10.702 5.936 -5.834 1.00 78.00 90 ALA A CA 1
ATOM 735 C C . ALA A 1 90 ? 11.985 5.316 -6.418 1.00 78.00 90 ALA A C 1
ATOM 737 O O . ALA A 1 90 ? 12.843 4.933 -5.633 1.00 78.00 90 ALA A O 1
ATOM 738 N N . THR A 1 91 ? 12.120 5.158 -7.739 1.00 79.69 91 THR A N 1
ATOM 739 C CA . THR A 1 91 ? 13.326 4.577 -8.370 1.00 79.69 91 THR A CA 1
ATOM 740 C C . THR A 1 91 ? 14.196 5.658 -9.006 1.00 79.69 91 THR A C 1
ATOM 742 O O . THR A 1 91 ? 15.412 5.533 -9.012 1.00 79.69 91 THR A O 1
ATOM 745 N N . GLY A 1 92 ? 13.601 6.761 -9.472 1.00 81.88 92 GLY A N 1
ATOM 746 C CA . GLY A 1 92 ? 14.281 7.807 -10.239 1.00 81.88 92 GLY A CA 1
ATOM 747 C C . GLY A 1 92 ? 14.720 7.363 -11.634 1.00 81.88 92 GLY A C 1
ATOM 748 O O . GLY A 1 92 ? 15.551 8.033 -12.236 1.00 81.88 92 GLY A O 1
ATOM 749 N N . CYS A 1 93 ? 14.224 6.224 -12.121 1.00 83.06 93 CYS A N 1
ATOM 750 C CA . CYS A 1 93 ? 14.579 5.671 -13.422 1.00 83.06 93 CYS A CA 1
ATOM 751 C C . CYS A 1 93 ? 13.334 5.168 -14.149 1.00 83.06 93 CYS A C 1
ATOM 753 O O . CYS A 1 93 ? 12.412 4.633 -13.526 1.00 83.06 93 CYS A O 1
ATOM 755 N N . THR A 1 94 ? 13.347 5.265 -15.478 1.00 85.06 94 THR A N 1
ATOM 756 C CA . THR A 1 94 ? 12.335 4.608 -16.307 1.00 85.06 94 THR A CA 1
ATOM 757 C C . THR A 1 94 ? 12.467 3.076 -16.243 1.00 85.06 94 THR A C 1
ATOM 759 O O . THR A 1 94 ? 13.584 2.549 -16.182 1.00 85.06 94 THR A O 1
ATOM 762 N N . PRO A 1 95 ? 11.352 2.334 -16.379 1.00 85.25 95 PRO A N 1
ATOM 763 C CA . PRO A 1 95 ? 11.367 0.876 -16.498 1.00 85.25 95 PRO A CA 1
ATOM 764 C C . PRO A 1 95 ? 12.269 0.377 -17.630 1.00 85.25 95 PRO A C 1
ATOM 766 O O . PRO A 1 95 ? 12.990 -0.599 -17.467 1.00 85.25 95 PRO A O 1
ATOM 769 N N . ALA A 1 96 ? 12.280 1.076 -18.769 1.00 83.94 96 ALA A N 1
ATOM 770 C CA . ALA A 1 96 ? 13.116 0.711 -19.907 1.00 83.94 96 ALA A CA 1
ATOM 771 C C . ALA A 1 96 ? 14.611 0.830 -19.600 1.00 83.94 96 ALA A C 1
ATOM 773 O O . ALA A 1 96 ? 15.387 -0.034 -20.001 1.00 83.94 96 ALA A O 1
ATOM 774 N N . HIS A 1 97 ? 15.005 1.852 -18.836 1.00 86.00 97 HIS A N 1
ATOM 775 C CA . HIS A 1 97 ? 16.382 1.988 -18.380 1.00 86.00 97 HIS A CA 1
ATOM 776 C C . HIS A 1 97 ? 16.757 0.844 -17.428 1.00 86.00 97 HIS A C 1
ATOM 778 O O . HIS A 1 97 ? 17.828 0.264 -17.563 1.00 86.00 97 HIS A O 1
ATOM 784 N N . MET A 1 98 ? 15.851 0.456 -16.527 1.00 87.38 98 MET A N 1
ATOM 785 C CA . MET A 1 98 ? 16.078 -0.647 -15.586 1.00 87.38 98 MET A CA 1
ATOM 786 C C . MET A 1 98 ? 16.086 -2.033 -16.256 1.00 87.38 98 MET A C 1
ATOM 788 O O . MET A 1 98 ? 16.769 -2.928 -15.772 1.00 87.38 98 MET A O 1
ATOM 792 N N . LEU A 1 99 ? 15.352 -2.226 -17.355 1.00 87.50 99 LEU A N 1
ATOM 793 C CA . LEU A 1 99 ? 15.263 -3.512 -18.061 1.00 87.50 99 LEU A CA 1
ATOM 794 C C . LEU A 1 99 ? 16.311 -3.670 -19.165 1.00 87.50 99 LEU A C 1
ATOM 796 O O . LEU A 1 99 ? 16.863 -4.750 -19.340 1.00 87.50 99 LEU A O 1
ATOM 800 N N . PHE A 1 100 ? 16.568 -2.607 -19.926 1.00 85.12 100 PHE A N 1
ATOM 801 C CA . PHE A 1 100 ? 17.383 -2.655 -21.144 1.00 85.12 100 PHE A CA 1
ATOM 802 C C . PHE A 1 100 ? 18.656 -1.815 -21.051 1.00 85.12 100 PHE A C 1
ATOM 804 O O . PHE A 1 100 ? 19.363 -1.659 -22.046 1.00 85.12 100 PHE A O 1
ATOM 811 N N . GLY A 1 101 ? 18.909 -1.180 -19.907 1.00 85.25 101 GLY A N 1
ATOM 812 C CA . GLY A 1 101 ? 20.043 -0.282 -19.721 1.00 85.25 101 GLY A CA 1
ATOM 813 C C . GLY A 1 101 ? 19.922 1.025 -20.502 1.00 85.25 101 GLY A C 1
ATOM 814 O O . GLY A 1 101 ? 20.829 1.842 -20.415 1.00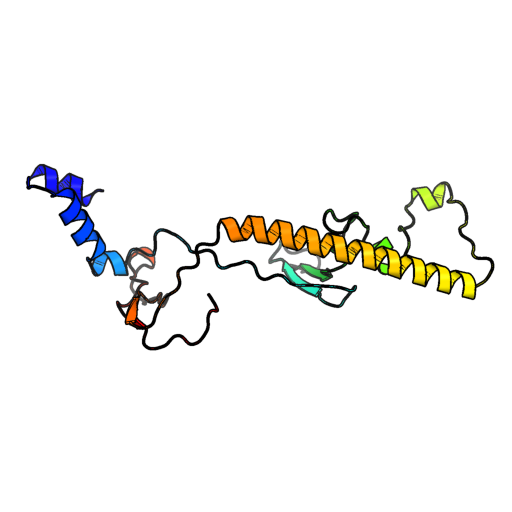 85.25 101 GLY A O 1
ATOM 815 N N . ARG A 1 102 ? 18.830 1.271 -21.244 1.00 83.62 102 ARG A N 1
ATOM 816 C CA . ARG A 1 102 ? 18.651 2.423 -22.149 1.00 83.62 102 ARG A CA 1
ATOM 817 C C . ARG A 1 102 ? 17.239 2.999 -22.106 1.00 83.62 102 ARG A C 1
ATOM 819 O O . ARG A 1 102 ? 16.277 2.303 -21.800 1.00 83.62 102 ARG A O 1
ATOM 826 N N . THR A 1 103 ? 17.108 4.265 -22.483 1.00 80.81 103 THR A N 1
ATOM 827 C CA . THR A 1 103 ? 15.798 4.892 -22.710 1.00 80.81 103 THR A CA 1
ATOM 828 C C . THR A 1 103 ? 15.147 4.335 -23.982 1.00 80.81 103 THR A C 1
ATOM 830 O O . THR A 1 103 ? 15.845 3.969 -24.932 1.00 80.81 103 THR A O 1
ATOM 833 N N . LEU A 1 104 ? 13.811 4.232 -24.001 1.00 79.88 104 LEU A N 1
ATOM 834 C CA . LEU A 1 104 ? 13.081 3.867 -25.221 1.00 79.88 104 LEU A CA 1
ATOM 835 C C . LEU A 1 104 ? 13.315 4.930 -26.293 1.00 79.88 104 LEU A C 1
ATOM 837 O O . LEU A 1 104 ? 13.399 6.113 -25.973 1.00 79.88 104 LEU A O 1
ATOM 841 N N . ARG A 1 105 ? 13.382 4.504 -27.557 1.00 78.88 105 ARG A N 1
ATOM 842 C CA . ARG A 1 105 ? 13.351 5.442 -28.680 1.00 78.88 105 ARG A CA 1
ATOM 843 C C . ARG A 1 105 ? 11.947 6.014 -28.787 1.00 78.88 105 ARG A C 1
ATOM 845 O O . ARG A 1 105 ? 10.989 5.263 -28.975 1.00 78.88 105 ARG A O 1
ATOM 852 N N . LEU A 1 106 ? 11.836 7.324 -28.647 1.00 82.25 106 LEU A N 1
ATOM 853 C CA . LEU A 1 106 ? 10.590 8.041 -28.855 1.00 82.25 106 LEU A CA 1
ATOM 854 C C . LEU A 1 106 ? 10.383 8.294 -30.358 1.00 82.25 106 LEU A C 1
ATOM 856 O O . LEU A 1 106 ? 11.352 8.286 -31.119 1.00 82.25 106 LEU A O 1
ATOM 860 N N . PRO A 1 107 ? 9.145 8.550 -30.819 1.00 84.56 107 PRO A N 1
ATOM 861 C CA . PRO A 1 107 ? 8.889 8.868 -32.226 1.00 84.56 107 PRO A CA 1
ATOM 862 C C . PRO A 1 107 ? 9.746 10.027 -32.759 1.00 84.56 107 PRO A C 1
ATOM 864 O O . PRO A 1 107 ? 10.203 9.978 -33.897 1.00 84.56 107 PRO A O 1
ATOM 867 N N . CYS A 1 108 ? 10.032 11.032 -31.925 1.00 82.25 108 CYS A N 1
ATOM 868 C CA . CYS A 1 108 ? 10.944 12.120 -32.276 1.00 82.25 108 CYS A CA 1
ATOM 869 C C . CYS A 1 108 ? 12.391 11.641 -32.494 1.00 82.25 108 CYS A C 1
ATOM 871 O O . CYS A 1 108 ? 13.022 12.092 -33.441 1.00 82.25 108 CYS A O 1
ATOM 873 N N . ASP A 1 109 ? 12.899 10.690 -31.705 1.00 82.44 109 ASP A N 1
ATOM 874 C CA . ASP A 1 109 ? 14.256 10.144 -31.880 1.00 82.44 109 ASP A CA 1
ATOM 875 C C . ASP A 1 109 ? 14.405 9.388 -33.207 1.00 82.44 109 ASP A C 1
ATOM 877 O O . ASP A 1 109 ? 15.498 9.305 -33.764 1.00 82.44 109 ASP A O 1
ATOM 881 N N . ILE A 1 110 ? 13.312 8.803 -33.707 1.00 81.06 110 ILE A N 1
ATOM 882 C CA . ILE A 1 110 ? 13.283 8.119 -35.005 1.00 81.06 110 ILE A CA 1
ATOM 883 C C . ILE A 1 110 ? 13.272 9.146 -36.142 1.00 81.06 110 ILE A C 1
ATOM 885 O O . ILE A 1 110 ? 13.976 8.963 -37.129 1.00 81.06 110 ILE A O 1
ATOM 889 N N . LEU A 1 111 ? 12.489 10.219 -35.993 1.00 83.94 111 LEU A N 1
ATOM 890 C CA . LEU A 1 111 ? 12.323 11.262 -37.009 1.00 83.94 111 LEU A CA 1
ATOM 891 C C . LEU A 1 111 ? 13.551 12.170 -37.143 1.00 83.94 111 LEU A C 1
ATOM 893 O O . LEU A 1 111 ? 13.942 12.504 -38.256 1.00 83.94 111 LEU A O 1
ATOM 897 N N . PHE A 1 112 ? 14.145 12.575 -36.021 1.00 85.44 112 PHE A N 1
ATOM 898 C CA . PHE A 1 112 ? 15.251 13.539 -35.985 1.00 85.44 112 PHE A CA 1
ATOM 899 C C . PHE A 1 112 ? 16.624 12.879 -35.809 1.00 85.44 112 PHE A C 1
ATOM 901 O O . PHE A 1 112 ? 17.648 13.541 -35.955 1.00 85.44 112 PHE A O 1
ATOM 908 N N . GLY A 1 113 ? 16.649 11.571 -35.537 1.00 76.12 113 GLY A N 1
ATOM 909 C CA . GLY A 1 113 ? 17.867 10.826 -35.255 1.00 76.12 113 GLY A CA 1
ATOM 910 C C . GLY A 1 113 ? 18.404 11.085 -33.846 1.00 76.12 113 GLY A C 1
ATOM 911 O O . GLY A 1 113 ? 18.134 12.099 -33.205 1.00 76.12 113 GLY A O 1
ATOM 912 N N . ARG A 1 114 ? 19.199 10.136 -33.352 1.00 76.44 114 ARG A N 1
ATOM 913 C CA . ARG A 1 114 ? 19.949 10.246 -32.097 1.00 76.44 114 ARG A CA 1
ATOM 914 C C . ARG A 1 114 ? 21.413 9.929 -32.409 1.00 76.44 114 ARG A C 1
ATOM 916 O O . ARG A 1 114 ? 21.632 9.037 -33.235 1.00 76.44 114 ARG A O 1
ATOM 923 N N . PRO A 1 115 ? 22.399 10.618 -31.804 1.00 73.12 115 PRO A N 1
ATOM 924 C CA . PRO A 1 115 ? 23.802 10.254 -31.981 1.00 73.12 115 PRO A CA 1
ATOM 925 C C . PRO A 1 115 ? 23.998 8.759 -31.704 1.00 73.12 115 PRO A C 1
ATOM 927 O O . PRO A 1 115 ? 23.392 8.199 -30.785 1.00 73.12 115 PRO A O 1
ATOM 930 N N . SER A 1 116 ? 24.769 8.093 -32.563 1.00 66.44 116 SER A N 1
ATOM 931 C CA . SER A 1 116 ? 24.953 6.651 -32.484 1.00 66.44 116 SER A CA 1
ATOM 932 C C . SER A 1 116 ? 25.922 6.300 -31.361 1.00 66.44 116 SER A C 1
ATOM 934 O O . SER A 1 116 ? 27.128 6.486 -31.500 1.00 66.44 116 SER A O 1
ATOM 936 N N . ASP A 1 117 ? 25.409 5.683 -30.301 1.00 66.62 117 ASP A N 1
ATOM 937 C CA . ASP A 1 117 ? 26.219 4.891 -29.370 1.00 66.62 117 ASP A CA 1
ATOM 938 C C . ASP A 1 117 ? 26.567 3.546 -30.033 1.00 66.62 117 ASP A C 1
ATOM 940 O O . ASP A 1 117 ? 26.172 2.485 -29.549 1.00 66.62 117 ASP A O 1
ATOM 944 N N . THR A 1 118 ? 27.184 3.563 -31.218 1.00 68.69 118 THR A N 1
ATOM 945 C CA . THR A 1 118 ? 27.640 2.335 -31.878 1.00 68.69 118 THR A CA 1
ATOM 946 C C . THR A 1 118 ? 28.904 1.861 -31.171 1.00 68.69 118 THR A C 1
ATOM 948 O O . THR A 1 118 ? 29.930 2.530 -31.283 1.00 68.69 118 THR A O 1
ATOM 951 N N . PRO A 1 119 ? 28.848 0.740 -30.436 1.00 72.44 119 PRO A N 1
ATOM 952 C CA . PRO A 1 119 ? 30.028 0.164 -29.814 1.00 72.44 119 PRO A CA 1
ATOM 953 C C . PRO A 1 119 ? 30.970 -0.338 -30.910 1.00 72.44 119 PRO A C 1
ATOM 955 O O . PRO A 1 119 ? 30.516 -0.820 -31.953 1.00 72.44 119 PRO A O 1
ATOM 958 N N . SER A 1 120 ? 32.275 -0.256 -30.672 1.00 74.19 120 SER A N 1
ATOM 959 C CA . SER A 1 120 ? 33.289 -0.672 -31.647 1.00 74.19 120 SER A CA 1
ATOM 960 C C . SER A 1 120 ? 33.289 -2.192 -31.839 1.00 74.19 120 SER A C 1
ATOM 962 O O . SER A 1 120 ? 33.698 -2.690 -32.886 1.00 74.19 120 SER A O 1
ATOM 964 N N . SER A 1 121 ? 32.808 -2.943 -30.839 1.00 88.88 121 SER A N 1
ATOM 965 C CA . SER A 1 121 ? 32.640 -4.397 -30.905 1.00 88.88 121 SER A CA 1
ATOM 966 C C . SER A 1 121 ? 31.426 -4.907 -30.108 1.00 88.88 121 SER A C 1
ATOM 968 O O . SER A 1 121 ? 30.985 -4.260 -29.153 1.00 88.88 121 SER A O 1
ATOM 970 N N . PRO A 1 122 ? 30.904 -6.108 -30.427 1.00 88.38 122 PRO A N 1
ATOM 971 C CA . PRO A 1 122 ? 29.868 -6.759 -29.621 1.00 88.38 122 PRO A CA 1
ATOM 972 C C . PRO A 1 122 ? 30.270 -6.995 -28.156 1.00 88.38 122 PRO A C 1
ATOM 974 O O . PRO A 1 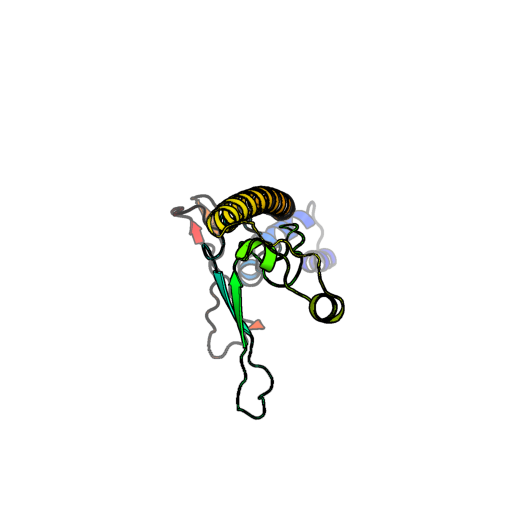122 ? 29.436 -6.861 -27.267 1.00 88.38 122 PRO A O 1
ATOM 977 N N . ASN A 1 123 ? 31.541 -7.302 -27.880 1.00 88.50 123 ASN A N 1
ATOM 978 C CA . ASN A 1 123 ? 32.010 -7.525 -26.506 1.00 88.50 123 ASN A CA 1
ATOM 979 C C . ASN A 1 123 ? 32.035 -6.223 -25.700 1.00 88.50 123 ASN A C 1
ATOM 981 O O . ASN A 1 123 ? 31.620 -6.197 -24.545 1.00 88.50 123 ASN A O 1
ATOM 985 N N . GLU A 1 124 ? 32.463 -5.126 -26.325 1.00 88.50 124 GLU A N 1
ATOM 986 C CA . GLU A 1 124 ? 32.400 -3.795 -25.723 1.00 88.50 124 GLU A CA 1
ATOM 987 C C . GLU A 1 124 ? 30.952 -3.402 -25.400 1.00 88.50 124 GLU A C 1
ATOM 989 O O . GLU A 1 124 ? 30.674 -2.890 -24.319 1.00 88.50 124 GLU A O 1
ATOM 994 N N . TYR A 1 125 ? 30.006 -3.708 -26.296 1.00 85.94 125 TYR A N 1
ATOM 995 C CA . TYR A 1 125 ? 28.582 -3.494 -26.041 1.00 85.94 125 TYR A CA 1
ATOM 996 C C . TYR A 1 125 ? 28.091 -4.233 -24.795 1.00 85.94 125 TYR A C 1
ATOM 998 O O . TYR A 1 125 ? 27.416 -3.629 -23.963 1.00 85.94 125 TYR A O 1
ATOM 1006 N N . LEU A 1 126 ? 28.412 -5.526 -24.684 1.00 87.50 126 LEU A N 1
ATOM 1007 C CA . LEU A 1 126 ? 27.967 -6.369 -23.575 1.00 87.50 126 LEU A CA 1
ATOM 1008 C C . LEU A 1 126 ? 28.543 -5.885 -22.244 1.00 87.50 126 LEU A C 1
ATOM 1010 O O . LEU A 1 126 ? 27.775 -5.680 -21.309 1.00 87.50 126 LEU A O 1
ATOM 1014 N N . ASN A 1 127 ? 29.845 -5.598 -22.190 1.00 88.56 127 ASN A N 1
ATOM 1015 C CA . ASN A 1 127 ? 30.495 -5.070 -20.986 1.00 88.56 127 ASN A CA 1
ATOM 1016 C C . ASN A 1 127 ? 29.900 -3.715 -20.571 1.00 88.56 127 ASN A C 1
ATOM 1018 O O . ASN A 1 127 ? 29.607 -3.479 -19.400 1.00 88.56 127 ASN A O 1
ATOM 1022 N N . ASN A 1 128 ? 29.660 -2.826 -21.541 1.00 87.94 128 ASN A N 1
ATOM 1023 C CA . ASN A 1 128 ? 29.032 -1.533 -21.281 1.00 87.94 128 ASN A CA 1
ATOM 1024 C C . ASN A 1 128 ? 27.585 -1.691 -20.799 1.00 87.94 128 ASN A C 1
ATOM 1026 O O . ASN A 1 128 ? 27.135 -0.937 -19.936 1.00 87.94 128 ASN A O 1
ATOM 1030 N N . LEU A 1 129 ? 26.835 -2.644 -21.356 1.00 88.50 129 LEU A N 1
ATOM 1031 C CA . LEU A 1 129 ? 25.464 -2.930 -20.945 1.00 88.50 129 LEU A CA 1
ATOM 1032 C C . LEU A 1 129 ? 25.413 -3.491 -19.523 1.00 88.50 129 LEU A C 1
ATOM 1034 O O . LEU A 1 129 ? 24.583 -3.040 -18.736 1.00 88.50 129 LEU A O 1
ATOM 1038 N N . GLU A 1 130 ? 26.297 -4.430 -19.197 1.00 90.00 130 GLU A N 1
ATOM 1039 C CA . GLU A 1 130 ? 26.416 -5.017 -17.864 1.00 90.00 130 GLU A CA 1
ATOM 1040 C C . GLU A 1 130 ? 26.716 -3.933 -16.825 1.00 90.00 130 GLU A C 1
ATOM 1042 O O . GLU A 1 130 ? 25.910 -3.722 -15.919 1.00 90.00 130 GLU A O 1
ATOM 1047 N N . ALA A 1 131 ? 27.761 -3.129 -17.038 1.00 91.31 131 ALA A N 1
ATOM 1048 C CA . ALA A 1 131 ? 28.115 -2.028 -16.140 1.00 91.31 131 ALA A CA 1
ATOM 1049 C C . ALA A 1 131 ? 26.978 -0.993 -15.977 1.00 91.31 131 ALA A C 1
ATOM 1051 O O . ALA A 1 131 ? 26.724 -0.468 -14.884 1.00 91.31 131 ALA A O 1
ATOM 1052 N N . ARG A 1 132 ? 26.238 -0.697 -17.056 1.00 90.88 132 ARG A N 1
ATOM 1053 C CA . ARG A 1 132 ? 25.061 0.190 -17.008 1.00 90.88 132 ARG A CA 1
ATOM 1054 C C . ARG A 1 132 ? 23.929 -0.407 -16.184 1.00 90.88 132 ARG A C 1
ATOM 1056 O O . ARG A 1 132 ? 23.341 0.295 -15.368 1.00 90.88 132 ARG A O 1
ATOM 1063 N N . LEU A 1 133 ? 23.599 -1.677 -16.388 1.00 91.56 133 LEU A N 1
ATOM 1064 C CA . LEU A 1 133 ? 22.540 -2.336 -15.628 1.00 91.56 133 LEU A CA 1
ATOM 1065 C C . LEU A 1 133 ? 22.911 -2.453 -14.150 1.00 91.56 133 LEU A C 1
ATOM 1067 O O . LEU A 1 133 ? 22.084 -2.127 -13.301 1.00 91.56 133 LEU A O 1
ATOM 1071 N N . GLU A 1 134 ? 24.153 -2.819 -13.835 1.00 92.44 134 GLU A N 1
ATOM 1072 C CA . GLU A 1 134 ? 24.643 -2.892 -12.458 1.00 92.44 134 GLU A CA 1
ATOM 1073 C C . GLU A 1 134 ? 24.518 -1.553 -11.732 1.00 92.44 134 GLU A C 1
ATOM 1075 O O . GLU A 1 134 ? 23.970 -1.495 -10.627 1.00 92.44 134 GLU A O 1
ATOM 1080 N N . SER A 1 135 ? 24.964 -0.465 -12.366 1.00 92.38 135 SER A N 1
ATOM 1081 C CA . SER A 1 135 ? 24.889 0.881 -11.790 1.00 92.38 135 SER A CA 1
ATOM 1082 C C . SER A 1 135 ? 23.446 1.363 -11.613 1.00 92.38 135 SER A C 1
ATOM 1084 O O . SER A 1 135 ? 23.086 1.844 -10.534 1.00 92.38 135 SER A O 1
ATOM 1086 N N . VAL A 1 136 ? 22.583 1.171 -12.617 1.00 91.25 136 VAL A N 1
ATOM 1087 C CA . VAL A 1 136 ? 21.158 1.534 -12.547 1.00 91.25 136 VAL A CA 1
ATOM 1088 C C . VAL A 1 136 ? 20.438 0.722 -11.473 1.00 91.25 136 VAL A C 1
ATOM 1090 O O . VAL A 1 136 ? 19.647 1.275 -10.706 1.00 91.25 136 VAL A O 1
ATOM 1093 N N . HIS A 1 137 ? 20.706 -0.581 -11.373 1.00 92.38 137 HIS A N 1
ATOM 1094 C CA . HIS A 1 137 ? 20.089 -1.439 -10.361 1.00 92.38 137 HIS A CA 1
ATOM 1095 C C . HIS A 1 137 ? 20.584 -1.094 -8.962 1.00 92.38 137 HIS A C 1
ATOM 1097 O O . HIS A 1 137 ? 19.771 -1.032 -8.042 1.00 92.38 137 HIS A O 1
ATOM 1103 N N . ALA A 1 138 ? 21.879 -0.826 -8.781 1.00 92.00 138 ALA A N 1
ATOM 1104 C CA . ALA A 1 138 ? 22.428 -0.377 -7.504 1.00 92.00 138 ALA A CA 1
ATOM 1105 C C . ALA A 1 138 ? 21.755 0.920 -7.030 1.00 92.00 138 ALA A C 1
ATOM 1107 O O . ALA A 1 138 ? 21.251 0.971 -5.905 1.00 92.00 138 ALA A O 1
ATOM 1108 N N . PHE A 1 139 ? 21.650 1.912 -7.916 1.00 91.44 139 PHE A N 1
ATOM 1109 C CA . PHE A 1 139 ? 20.973 3.176 -7.635 1.00 91.44 139 PHE A CA 1
ATOM 1110 C C . PHE A 1 139 ? 19.484 2.980 -7.303 1.00 91.44 139 PHE A C 1
ATOM 1112 O O . PHE A 1 139 ? 18.979 3.499 -6.302 1.00 91.44 139 PHE A O 1
ATOM 1119 N N . ALA A 1 140 ? 18.773 2.174 -8.097 1.00 90.19 140 ALA A N 1
ATOM 1120 C CA . ALA A 1 140 ? 17.364 1.882 -7.863 1.00 90.19 140 ALA A CA 1
ATOM 1121 C C . ALA A 1 140 ? 17.133 1.155 -6.528 1.00 90.19 140 ALA A C 1
ATOM 1123 O O . ALA A 1 140 ? 16.205 1.509 -5.799 1.00 90.19 140 ALA A O 1
ATOM 1124 N N . ARG A 1 141 ? 17.985 0.183 -6.164 1.00 91.06 141 ARG A N 1
ATOM 1125 C CA . ARG A 1 141 ? 17.913 -0.540 -4.881 1.00 91.06 141 ARG A CA 1
ATOM 1126 C C . ARG A 1 141 ? 17.998 0.410 -3.693 1.00 91.06 141 ARG A C 1
ATOM 1128 O O . ARG A 1 141 ? 17.187 0.313 -2.770 1.00 91.06 141 ARG A O 1
ATOM 1135 N N . GLU A 1 142 ? 18.942 1.345 -3.725 1.00 91.19 142 GLU A N 1
ATOM 1136 C CA . GLU A 1 142 ? 19.112 2.333 -2.662 1.00 91.19 142 GLU A CA 1
ATOM 1137 C C . GLU A 1 142 ? 17.875 3.230 -2.529 1.00 91.19 142 GLU A C 1
ATOM 1139 O O . GLU A 1 142 ? 17.315 3.374 -1.437 1.00 91.19 142 GLU A O 1
ATOM 1144 N N . ARG A 1 143 ? 17.369 3.771 -3.642 1.00 90.50 143 ARG A N 1
ATOM 1145 C CA . ARG A 1 143 ? 16.182 4.635 -3.610 1.00 90.50 143 ARG A CA 1
ATOM 1146 C C . ARG A 1 143 ? 14.918 3.899 -3.185 1.00 90.50 143 ARG A C 1
ATOM 1148 O O . ARG A 1 143 ? 14.158 4.430 -2.374 1.00 90.50 143 ARG A O 1
ATOM 1155 N N . ILE A 1 144 ? 14.707 2.669 -3.661 1.00 89.25 144 ILE A N 1
ATOM 1156 C CA . ILE A 1 144 ? 13.584 1.822 -3.237 1.00 89.25 144 ILE A CA 1
ATOM 1157 C C . ILE A 1 144 ? 13.650 1.590 -1.725 1.00 89.25 144 ILE A C 1
ATOM 1159 O O . ILE A 1 144 ? 12.625 1.717 -1.046 1.00 89.25 144 ILE A O 1
ATOM 1163 N N . LYS A 1 145 ? 14.840 1.306 -1.181 1.00 90.38 145 LYS A N 1
ATOM 1164 C CA . LYS A 1 145 ? 15.053 1.124 0.260 1.00 90.38 145 LYS A CA 1
ATOM 1165 C C . LYS A 1 145 ? 14.689 2.387 1.044 1.00 90.38 145 LYS A C 1
ATOM 1167 O O . LYS A 1 145 ? 13.866 2.301 1.958 1.00 90.38 145 LYS A O 1
ATOM 1172 N N . LEU A 1 146 ? 15.217 3.546 0.648 1.00 90.88 146 LEU A N 1
ATOM 1173 C CA . LEU A 1 146 ? 14.944 4.833 1.300 1.00 90.88 146 LEU A CA 1
ATOM 1174 C C . LEU A 1 146 ? 13.461 5.225 1.217 1.00 90.88 146 LEU A C 1
ATOM 1176 O O . LEU A 1 146 ? 12.868 5.657 2.207 1.00 90.88 146 LEU A O 1
ATOM 1180 N N . ALA A 1 147 ? 12.828 5.052 0.054 1.00 89.19 147 ALA A N 1
ATOM 1181 C CA . ALA A 1 147 ? 11.406 5.330 -0.132 1.00 89.19 147 ALA A CA 1
ATOM 1182 C C . ALA A 1 147 ? 10.532 4.409 0.736 1.00 89.19 147 ALA A C 1
ATOM 1184 O O . ALA A 1 147 ? 9.574 4.867 1.363 1.00 89.19 147 ALA A O 1
ATOM 1185 N N . SER A 1 148 ? 10.892 3.125 0.820 1.00 88.75 148 SER A N 1
ATOM 1186 C CA . SER A 1 148 ? 10.234 2.138 1.681 1.00 88.75 148 SER A CA 1
ATOM 1187 C C . SER A 1 148 ? 10.349 2.509 3.166 1.00 88.75 148 SER A C 1
ATOM 1189 O O . SER A 1 148 ? 9.364 2.422 3.900 1.00 88.75 148 SER A O 1
ATOM 1191 N N . GLU A 1 149 ? 11.512 2.995 3.609 1.00 91.44 149 GLU A N 1
ATOM 1192 C CA . GLU A 1 149 ? 11.742 3.468 4.984 1.00 91.44 149 GLU A CA 1
ATOM 1193 C C . GLU A 1 149 ? 10.909 4.696 5.320 1.00 91.44 149 GLU A C 1
ATOM 1195 O O . GLU A 1 149 ? 10.182 4.688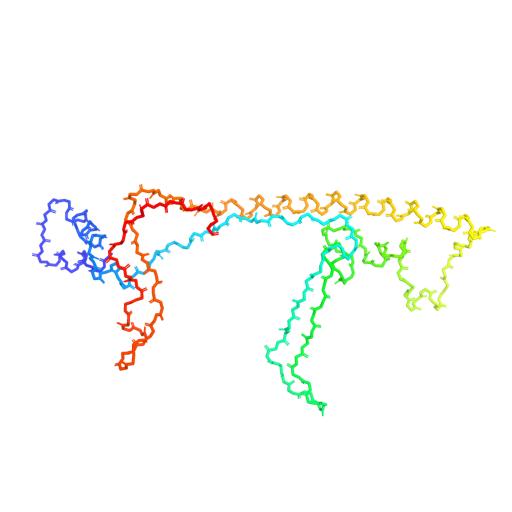 6.313 1.00 91.44 149 GLU A O 1
ATOM 1200 N N . ARG A 1 150 ? 10.934 5.718 4.459 1.00 91.44 150 ARG A N 1
ATOM 1201 C CA . ARG A 1 150 ? 10.113 6.927 4.632 1.00 91.44 150 ARG A CA 1
ATOM 1202 C C . ARG A 1 150 ? 8.628 6.583 4.720 1.00 91.44 150 ARG A C 1
ATOM 1204 O O . ARG A 1 150 ? 7.924 7.088 5.596 1.00 91.44 150 ARG A O 1
ATOM 1211 N N . MET A 1 151 ? 8.152 5.698 3.842 1.00 90.00 151 MET A N 1
ATOM 1212 C CA . MET A 1 151 ? 6.763 5.243 3.839 1.00 90.00 151 MET A CA 1
ATOM 1213 C C . MET A 1 151 ? 6.405 4.496 5.125 1.00 90.00 151 MET A C 1
ATOM 1215 O O . MET A 1 151 ? 5.364 4.790 5.716 1.00 90.00 151 MET A O 1
ATOM 1219 N N . LYS A 1 152 ? 7.268 3.577 5.580 1.00 91.56 152 LYS A N 1
ATOM 1220 C CA . LYS A 1 152 ? 7.070 2.833 6.828 1.00 91.56 152 LYS A CA 1
ATOM 1221 C C . LYS A 1 152 ? 7.008 3.766 8.027 1.00 91.56 152 LYS A C 1
ATOM 1223 O O . LYS A 1 152 ? 6.042 3.687 8.772 1.00 91.56 152 LYS A O 1
ATOM 1228 N N . THR A 1 153 ? 7.965 4.677 8.186 1.00 92.06 153 THR A N 1
ATOM 1229 C CA . THR A 1 153 ? 7.985 5.625 9.311 1.00 92.06 153 THR A CA 1
ATOM 1230 C C . THR A 1 153 ? 6.725 6.490 9.336 1.00 92.06 153 THR A C 1
ATOM 1232 O O . THR A 1 153 ? 6.106 6.656 10.387 1.00 92.06 153 THR A O 1
ATOM 1235 N N . ARG A 1 154 ? 6.286 6.992 8.173 1.00 91.69 154 ARG A N 1
ATOM 1236 C CA . ARG A 1 154 ? 5.053 7.784 8.060 1.00 91.69 154 ARG A CA 1
ATOM 1237 C C . ARG A 1 154 ? 3.800 6.974 8.389 1.00 91.69 154 ARG A C 1
ATOM 1239 O O . ARG A 1 154 ? 2.878 7.516 8.983 1.00 91.69 154 ARG A O 1
ATOM 1246 N N . TYR A 1 155 ? 3.730 5.716 7.962 1.00 89.19 155 TYR A N 1
ATOM 1247 C CA . TYR A 1 155 ? 2.568 4.865 8.209 1.00 89.19 155 TYR A CA 1
ATOM 1248 C C . TYR A 1 155 ? 2.517 4.385 9.668 1.00 89.19 155 TYR A C 1
ATOM 1250 O O . TYR A 1 155 ? 1.474 4.477 10.317 1.00 89.19 155 TYR A O 1
ATOM 1258 N N . ASP A 1 156 ? 3.654 3.926 10.194 1.00 90.12 156 ASP A N 1
ATOM 1259 C CA . ASP A 1 156 ? 3.775 3.357 11.536 1.00 90.12 156 ASP A CA 1
ATOM 1260 C C . ASP A 1 156 ? 3.617 4.410 12.642 1.00 90.12 156 ASP A C 1
ATOM 1262 O O . ASP A 1 156 ? 3.236 4.052 13.754 1.00 90.12 156 ASP A O 1
ATOM 1266 N N . SER A 1 157 ? 3.809 5.704 12.356 1.00 88.06 157 SER A N 1
ATOM 1267 C CA . SER A 1 157 ? 3.504 6.782 13.314 1.00 88.06 157 SER A CA 1
ATOM 1268 C C . SER A 1 157 ? 2.029 6.800 13.745 1.00 88.06 157 SER A C 1
ATOM 1270 O O . SER A 1 157 ? 1.709 7.237 14.847 1.00 88.06 157 SER A O 1
ATOM 1272 N N . GLY A 1 158 ? 1.128 6.284 12.900 1.00 82.56 158 GLY A N 1
ATOM 1273 C CA . GLY A 1 158 ? -0.290 6.098 13.204 1.00 82.56 158 GLY A CA 1
ATOM 1274 C C . GLY A 1 158 ? -0.670 4.668 13.602 1.00 82.56 158 GLY A C 1
ATOM 1275 O O . GLY A 1 158 ? -1.862 4.386 13.752 1.00 82.56 158 GLY A O 1
ATOM 1276 N N . ALA A 1 159 ? 0.296 3.752 13.724 1.00 82.12 159 ALA A N 1
ATOM 1277 C CA . ALA A 1 159 ? 0.047 2.351 14.046 1.00 82.12 159 ALA A CA 1
ATOM 1278 C C . ALA A 1 159 ? -0.108 2.155 15.559 1.00 82.12 159 ALA A C 1
ATOM 1280 O O . ALA A 1 159 ? 0.856 2.019 16.311 1.00 82.12 159 ALA A O 1
ATOM 1281 N N . THR A 1 160 ? -1.357 2.108 16.010 1.00 71.88 160 THR A N 1
ATOM 1282 C CA . THR A 1 160 ? -1.725 1.785 17.390 1.00 71.88 160 THR A CA 1
ATOM 1283 C C . THR A 1 160 ? -1.988 0.286 17.518 1.00 71.88 160 THR A C 1
ATOM 1285 O O . THR A 1 160 ? -3.128 -0.175 17.506 1.00 71.88 160 THR A O 1
ATOM 1288 N N . GLY A 1 161 ? -0.924 -0.511 17.617 1.00 65.56 161 GLY A N 1
ATOM 1289 C CA . GLY A 1 161 ? -1.058 -1.941 17.905 1.00 65.56 161 GLY A CA 1
ATOM 1290 C C . GLY A 1 161 ? -1.616 -2.149 19.315 1.00 65.56 161 GLY A C 1
ATOM 1291 O O . GLY A 1 161 ? -0.918 -1.885 20.292 1.00 65.56 161 GLY A O 1
ATOM 1292 N N . HIS A 1 162 ? -2.867 -2.601 19.442 1.00 68.31 162 HIS A N 1
ATOM 1293 C CA . HIS A 1 162 ? -3.350 -3.133 20.719 1.00 68.31 162 HIS A CA 1
ATOM 1294 C C . HIS A 1 162 ? -2.762 -4.531 20.883 1.00 68.31 162 HIS A C 1
ATOM 1296 O O . HIS A 1 162 ? -3.051 -5.426 20.092 1.00 68.31 162 HIS A O 1
ATOM 1302 N N . HIS A 1 163 ? -1.898 -4.690 21.881 1.00 72.31 163 HIS A N 1
ATOM 1303 C CA . HIS A 1 163 ? -1.294 -5.973 22.202 1.00 72.31 163 HIS A CA 1
ATOM 1304 C C . HIS A 1 163 ? -2.171 -6.632 23.252 1.00 72.31 163 HIS A C 1
ATOM 1306 O O . HIS A 1 163 ? -2.199 -6.187 24.397 1.00 72.31 163 HIS A O 1
ATOM 1312 N N . PHE A 1 164 ? -2.896 -7.666 22.844 1.00 80.12 164 PHE A N 1
ATOM 1313 C CA . PHE A 1 164 ? -3.626 -8.495 23.784 1.00 80.12 164 PHE A CA 1
ATOM 1314 C C . PHE A 1 164 ? -2.671 -9.431 24.528 1.00 80.12 164 PHE A C 1
ATOM 1316 O O . PHE A 1 164 ? -1.714 -9.953 23.938 1.00 80.12 164 PHE A O 1
ATOM 1323 N N . LYS A 1 165 ? -2.941 -9.641 25.813 1.00 84.94 165 LYS A N 1
ATOM 1324 C CA . LYS A 1 165 ? -2.230 -10.566 26.694 1.00 84.94 165 LYS A CA 1
ATOM 1325 C C . LYS A 1 165 ? -3.136 -11.727 27.087 1.00 84.94 165 LYS A C 1
ATOM 1327 O O . LYS A 1 165 ? -4.361 -11.631 27.045 1.00 84.94 165 LYS A O 1
ATOM 1332 N N . GLU A 1 166 ? -2.515 -12.835 27.467 1.00 89.69 166 GLU A N 1
ATOM 1333 C CA . GLU A 1 166 ? -3.230 -13.940 28.104 1.00 89.69 166 GLU A CA 1
ATOM 1334 C C . GLU A 1 166 ? -3.898 -13.429 29.389 1.00 89.69 166 GLU A C 1
ATOM 1336 O O . GLU A 1 166 ? -3.296 -12.673 30.151 1.00 89.69 166 GLU A O 1
ATOM 1341 N N . GLY A 1 167 ? -5.165 -13.784 29.586 1.00 88.62 167 GLY A N 1
ATOM 1342 C CA . GLY A 1 167 ? -6.014 -13.267 30.659 1.00 88.62 167 GLY A CA 1
ATOM 1343 C C . GLY A 1 167 ? -6.862 -12.042 30.295 1.00 88.62 167 GLY A C 1
ATOM 1344 O O . GLY A 1 167 ? -7.820 -11.758 31.014 1.00 88.62 167 GLY A O 1
ATOM 1345 N N . ASP A 1 168 ? -6.597 -11.349 29.181 1.00 87.88 168 ASP A N 1
ATOM 1346 C CA . ASP A 1 168 ? -7.427 -10.210 28.767 1.00 87.88 168 ASP A CA 1
ATOM 1347 C C . ASP A 1 168 ? -8.833 -10.668 28.337 1.00 87.88 168 ASP A C 1
ATOM 1349 O O . ASP A 1 168 ? -8.999 -11.682 27.647 1.00 87.88 168 ASP A O 1
ATOM 1353 N N . GLN A 1 169 ? -9.852 -9.881 28.701 1.00 85.75 169 GLN A N 1
ATOM 1354 C CA . GLN A 1 169 ? -11.222 -10.064 28.222 1.00 85.75 169 GLN A CA 1
ATOM 1355 C C . GLN A 1 169 ? -11.446 -9.328 26.901 1.00 85.75 169 GLN A C 1
ATOM 1357 O O . GLN A 1 169 ? -11.267 -8.112 26.805 1.00 85.75 169 GLN A O 1
ATOM 1362 N N . VAL A 1 170 ? -11.900 -10.057 25.885 1.00 85.56 170 VAL A N 1
ATOM 1363 C CA . VAL A 1 170 ? -12.116 -9.545 24.531 1.00 85.56 170 VAL A CA 1
ATOM 1364 C C . VAL A 1 170 ? -13.487 -9.919 23.987 1.00 85.56 170 VAL A C 1
ATOM 1366 O O . VAL A 1 170 ? -14.075 -10.942 24.332 1.00 85.56 170 VAL A O 1
ATOM 1369 N N . TRP A 1 171 ? -13.994 -9.080 23.090 1.00 86.06 171 TRP A N 1
ATOM 1370 C CA . TRP A 1 171 ? -15.181 -9.383 22.298 1.00 86.06 171 TRP A CA 1
ATOM 1371 C C . TRP A 1 171 ? -14.755 -9.985 20.960 1.00 86.06 171 TRP A C 1
ATOM 1373 O O . TRP A 1 171 ? -13.922 -9.413 20.256 1.00 86.06 171 TRP A O 1
ATOM 1383 N N . MET A 1 172 ? -15.340 -11.120 20.590 1.00 86.19 172 MET A N 1
ATOM 1384 C CA . MET A 1 172 ? -15.094 -11.787 19.315 1.00 86.19 172 MET A CA 1
ATOM 1385 C C . MET A 1 172 ? -16.094 -11.290 18.271 1.00 86.19 172 MET A C 1
ATOM 1387 O O . MET A 1 172 ? -17.304 -11.333 18.493 1.00 86.19 172 MET A O 1
ATOM 1391 N N . TYR A 1 173 ? -15.602 -10.844 17.116 1.00 86.62 173 TYR A N 1
ATOM 1392 C CA . TYR A 1 173 ? -16.471 -10.477 16.002 1.00 86.62 173 TYR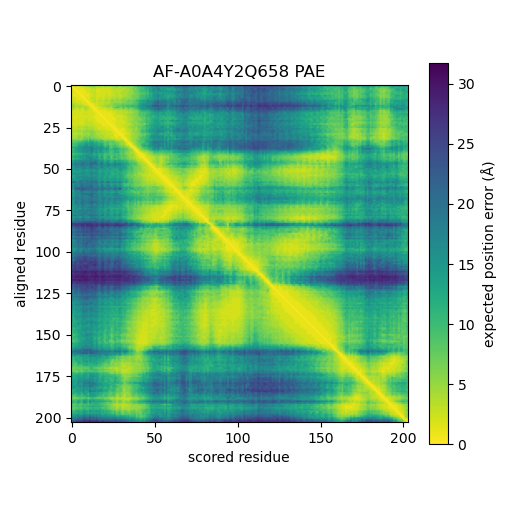 A CA 1
ATOM 1393 C C . TYR A 1 173 ? -16.981 -11.731 15.282 1.00 86.62 173 TYR A C 1
ATOM 1395 O O . TYR A 1 173 ? -16.202 -12.463 14.674 1.00 86.62 173 TYR A O 1
ATOM 1403 N N . ASN A 1 174 ? -18.291 -11.961 15.315 1.00 86.12 174 ASN A N 1
ATOM 1404 C CA . ASN A 1 174 ? -18.970 -13.048 14.623 1.00 86.12 174 ASN A CA 1
ATOM 1405 C C . ASN A 1 174 ? -19.975 -12.473 13.600 1.00 86.12 174 ASN A C 1
ATOM 1407 O O . ASN A 1 174 ? -21.085 -12.087 13.969 1.00 86.12 174 ASN A O 1
ATOM 1411 N N . PRO A 1 175 ? -19.623 -12.407 12.300 1.00 83.56 175 PRO A N 1
ATOM 1412 C CA . PRO A 1 175 ? -20.482 -11.830 11.263 1.00 83.56 175 PRO A CA 1
ATOM 1413 C C . PRO A 1 175 ? -21.600 -12.769 10.772 1.00 83.56 175 PRO A C 1
ATOM 1415 O O . PRO A 1 175 ? -22.219 -12.489 9.739 1.00 83.56 175 PRO A O 1
ATOM 1418 N N . LYS A 1 176 ? -21.858 -13.900 11.446 1.00 83.31 176 LYS A N 1
ATOM 1419 C CA . LYS A 1 176 ? -22.893 -14.857 11.029 1.00 83.31 176 LYS A CA 1
ATOM 1420 C C . LYS A 1 176 ? -24.276 -14.202 11.016 1.00 83.31 176 LYS A C 1
ATOM 1422 O O . LYS A 1 176 ? -24.828 -13.828 12.048 1.00 83.31 176 LYS A O 1
ATOM 1427 N N . ARG A 1 177 ? -24.880 -14.141 9.827 1.00 80.69 177 ARG A N 1
ATOM 1428 C CA . ARG A 1 177 ? -26.241 -13.622 9.643 1.00 80.69 177 ARG A CA 1
ATOM 1429 C C . ARG A 1 177 ? -27.275 -14.646 10.102 1.00 80.69 177 ARG A C 1
ATOM 1431 O O . ARG A 1 177 ? -27.259 -15.789 9.653 1.00 80.69 177 ARG A O 1
ATOM 1438 N N . ARG A 1 178 ? -28.230 -14.218 10.930 1.00 81.12 178 ARG A N 1
ATOM 1439 C CA . ARG A 1 178 ? -29.385 -15.038 11.334 1.00 81.12 178 ARG A CA 1
ATOM 1440 C C . ARG A 1 178 ? -30.580 -14.747 10.425 1.00 81.12 178 ARG A C 1
ATOM 1442 O O . ARG A 1 178 ? -30.967 -13.587 10.270 1.00 81.12 178 ARG A O 1
ATOM 1449 N N . ARG A 1 179 ? -31.161 -15.788 9.816 1.00 83.62 179 ARG A N 1
ATOM 1450 C CA . ARG A 1 179 ? -32.400 -15.660 9.025 1.00 83.62 179 ARG A CA 1
ATOM 1451 C C . ARG A 1 179 ? -33.521 -15.119 9.927 1.00 83.62 179 ARG A C 1
ATOM 1453 O O . ARG A 1 179 ? -33.605 -15.506 11.086 1.00 83.62 179 ARG A O 1
ATOM 1460 N N . GLY A 1 180 ? -34.334 -14.198 9.409 1.00 85.00 180 GLY A N 1
ATOM 1461 C CA . GLY A 1 180 ? -35.426 -13.552 10.156 1.00 85.00 180 GLY A CA 1
ATOM 1462 C C . GLY A 1 180 ? -35.044 -12.297 10.957 1.00 85.00 180 GLY A C 1
ATOM 1463 O O . GLY A 1 180 ? -35.929 -11.604 11.447 1.00 85.00 180 GLY A O 1
ATOM 1464 N N . LEU A 1 181 ? -33.756 -11.944 11.054 1.00 81.62 181 LEU A N 1
ATOM 1465 C CA . LEU A 1 181 ? -33.292 -10.712 11.706 1.00 81.62 181 LEU A CA 1
ATOM 1466 C C . LEU A 1 181 ? -32.681 -9.743 10.689 1.00 81.62 181 LEU A C 1
ATOM 1468 O O . LEU A 1 181 ? -31.838 -10.126 9.879 1.00 81.62 181 LEU A O 1
ATOM 1472 N N . SER A 1 182 ? -33.050 -8.464 10.788 1.00 79.75 182 SER A N 1
ATOM 1473 C CA . SER A 1 182 ? -32.410 -7.376 10.037 1.00 79.75 182 SER A CA 1
ATOM 1474 C C . SER A 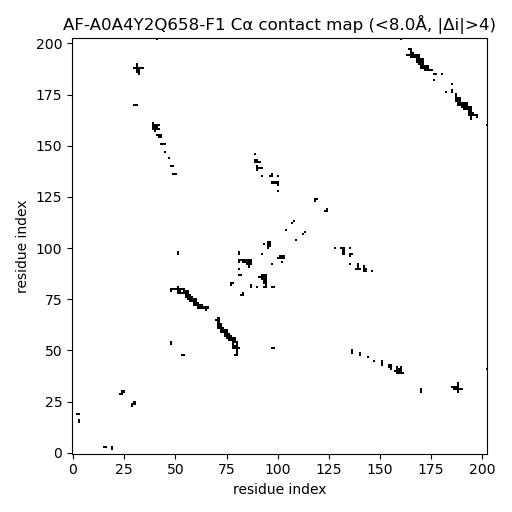1 182 ? -30.912 -7.290 10.375 1.00 79.75 182 SER A C 1
ATOM 1476 O O . SER A 1 182 ? -30.576 -7.256 11.562 1.00 79.75 182 SER A O 1
ATOM 1478 N N . PRO A 1 183 ? -30.006 -7.154 9.382 1.00 75.31 183 PRO A N 1
ATOM 1479 C CA . PRO A 1 183 ? -28.569 -6.985 9.620 1.00 75.31 183 PRO A CA 1
ATOM 1480 C C . PRO A 1 183 ? -28.218 -5.821 10.555 1.00 75.31 183 PRO A C 1
ATOM 1482 O O . PRO A 1 183 ? -27.204 -5.865 11.241 1.00 75.31 183 PRO A O 1
ATOM 1485 N N . LYS A 1 184 ? -29.061 -4.780 10.616 1.00 70.94 184 LYS A N 1
ATOM 1486 C CA . LYS A 1 184 ? -28.849 -3.620 11.498 1.00 70.94 184 LYS A CA 1
ATOM 1487 C C . LYS A 1 184 ? -29.168 -3.910 12.969 1.00 70.94 184 LYS A C 1
ATOM 1489 O O . LYS A 1 184 ? -28.726 -3.167 13.839 1.00 70.94 184 LYS A O 1
ATOM 1494 N N . LEU A 1 185 ? -29.970 -4.939 13.242 1.00 75.38 185 LEU A N 1
ATOM 1495 C CA . LEU A 1 185 ? -30.392 -5.324 14.593 1.00 75.38 185 LEU A CA 1
ATOM 1496 C C . LEU A 1 185 ? -29.608 -6.525 15.138 1.00 75.38 185 LEU A C 1
ATOM 1498 O O . LEU A 1 185 ? -29.792 -6.886 16.301 1.00 75.38 185 LEU A O 1
ATOM 1502 N N . GLN A 1 186 ? -28.745 -7.129 14.320 1.00 78.38 186 GLN A N 1
ATOM 1503 C CA . GLN A 1 186 ? -27.910 -8.257 14.718 1.00 78.38 186 GLN A CA 1
ATOM 1504 C C . GLN A 1 186 ? -26.759 -7.803 15.627 1.00 78.38 186 GLN A C 1
ATOM 1506 O O . GLN A 1 186 ? -26.177 -6.732 15.449 1.00 78.38 186 GLN A O 1
ATOM 1511 N N . GLN A 1 187 ? -26.461 -8.625 16.634 1.00 80.88 187 GLN A N 1
ATOM 1512 C CA . GLN A 1 187 ? -25.292 -8.469 17.494 1.00 80.88 187 GLN A CA 1
ATOM 1513 C C . GLN A 1 187 ? -24.149 -9.253 16.863 1.00 80.88 187 GLN A C 1
ATOM 1515 O O . GLN A 1 187 ? -24.180 -10.480 16.851 1.00 80.88 187 GLN A O 1
ATOM 1520 N N . ASN A 1 188 ? -23.171 -8.534 16.316 1.00 84.38 188 ASN A N 1
ATOM 1521 C CA . ASN A 1 188 ? -22.024 -9.150 15.650 1.00 84.38 188 ASN A CA 1
ATOM 1522 C C . ASN A 1 188 ? -20.831 -9.335 16.599 1.00 84.38 188 ASN A C 1
ATOM 1524 O O . ASN A 1 188 ? -19.782 -9.790 16.160 1.00 84.38 188 ASN A O 1
ATOM 1528 N N . TRP A 1 189 ? -20.954 -8.944 17.869 1.00 86.56 189 TRP A N 1
ATOM 1529 C CA . TRP A 1 189 ? -19.916 -9.126 18.879 1.00 86.56 189 TRP A CA 1
ATOM 1530 C C . TRP A 1 189 ? -20.406 -10.109 19.937 1.00 86.56 189 TRP A C 1
ATOM 1532 O O . TRP A 1 189 ? -21.438 -9.891 20.570 1.00 86.56 189 TRP A O 1
ATOM 1542 N N . GLU A 1 190 ? -19.653 -11.187 20.118 1.00 86.19 190 GLU A N 1
ATOM 1543 C CA . GLU A 1 190 ? -19.907 -12.247 21.091 1.00 86.19 190 GLU A CA 1
ATOM 1544 C C . GLU A 1 190 ? -18.856 -12.188 22.206 1.00 86.19 190 GLU A C 1
ATOM 1546 O O . GLU A 1 190 ? -17.707 -11.813 21.961 1.00 86.19 190 GLU A O 1
ATOM 1551 N N . GLY A 1 191 ? -19.240 -12.554 23.430 1.00 82.69 191 GLY A N 1
ATOM 1552 C CA . GLY A 1 191 ? -18.343 -12.561 24.586 1.00 82.69 191 GLY A CA 1
ATOM 1553 C C . GLY A 1 191 ? -18.955 -11.932 25.847 1.00 82.69 191 GLY A C 1
ATOM 1554 O O . GLY A 1 191 ? -20.187 -11.867 25.958 1.00 82.69 191 GLY A O 1
ATOM 1555 N N . PRO A 1 192 ? -18.113 -11.469 26.794 1.00 87.00 192 PRO A N 1
ATOM 1556 C CA . PRO A 1 192 ? -16.645 -11.434 26.721 1.00 87.00 192 PRO A CA 1
ATOM 1557 C C . PRO A 1 192 ? -16.006 -12.834 26.776 1.00 87.00 192 PRO A C 1
ATOM 1559 O O . PRO A 1 192 ? -16.436 -13.686 27.548 1.00 87.00 192 PRO A O 1
ATOM 1562 N N . TYR A 1 193 ? -14.974 -13.058 25.963 1.00 88.75 193 TYR A N 1
ATOM 1563 C CA . TYR A 1 193 ? -14.101 -14.236 26.005 1.00 88.75 193 TYR A CA 1
ATOM 1564 C C . TYR A 1 193 ? -12.776 -13.882 26.679 1.00 88.75 193 TYR A C 1
ATOM 1566 O O . TYR A 1 193 ? -12.323 -12.745 26.576 1.00 88.75 193 TYR A O 1
ATOM 1574 N N . THR A 1 194 ? -12.130 -14.856 27.312 1.00 91.56 194 THR A N 1
ATOM 1575 C CA . THR A 1 194 ? -10.792 -14.684 27.894 1.00 91.56 194 THR A CA 1
ATOM 1576 C C . THR A 1 194 ? -9.741 -15.261 26.956 1.00 91.56 194 THR A C 1
ATOM 1578 O O . THR A 1 194 ? -9.892 -16.377 26.456 1.00 91.56 194 THR A O 1
ATOM 1581 N N . ILE A 1 195 ? -8.657 -14.525 26.727 1.00 89.38 195 ILE A N 1
ATOM 1582 C CA . ILE A 1 195 ? -7.527 -15.026 25.943 1.00 89.38 195 ILE A CA 1
ATOM 1583 C C . ILE A 1 195 ? -6.765 -16.048 26.779 1.00 89.38 195 ILE A C 1
ATOM 1585 O O . ILE A 1 195 ? -6.132 -15.698 27.768 1.00 89.38 195 ILE A O 1
ATOM 1589 N N . VAL A 1 196 ? -6.823 -17.315 26.373 1.00 92.44 196 VAL A N 1
ATOM 1590 C CA . VAL A 1 196 ? -6.117 -18.407 27.063 1.00 92.44 196 VAL A CA 1
ATOM 1591 C C . VAL A 1 196 ? -4.652 -18.466 26.654 1.00 92.44 196 VAL A C 1
ATOM 1593 O O . VAL A 1 196 ? -3.793 -18.704 27.492 1.00 92.44 196 VAL A O 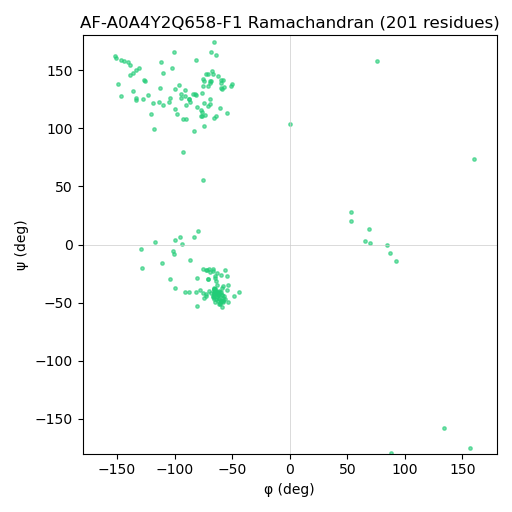1
ATOM 1596 N N . LYS A 1 197 ? -4.368 -18.272 25.363 1.00 89.38 197 LYS A N 1
ATOM 1597 C CA . LYS A 1 197 ? -3.014 -18.381 24.830 1.00 89.38 197 LYS A CA 1
ATOM 1598 C C . LYS A 1 197 ? -2.795 -17.455 23.644 1.00 89.38 197 LYS A C 1
ATOM 1600 O O . LYS A 1 197 ? -3.650 -17.384 22.757 1.00 89.38 197 LYS A O 1
ATOM 1605 N N . LYS A 1 198 ? -1.635 -16.800 23.583 1.00 83.06 198 LYS A N 1
ATOM 1606 C CA . LYS A 1 198 ? -1.197 -16.064 22.392 1.00 83.06 198 LYS A CA 1
ATOM 1607 C C . LYS A 1 198 ? -0.387 -16.984 21.479 1.00 83.06 198 LYS A C 1
ATOM 1609 O O . LYS A 1 198 ? 0.640 -17.514 21.884 1.00 83.06 198 LYS A O 1
ATOM 1614 N N . LEU A 1 199 ? -0.855 -17.178 20.244 1.00 84.25 199 LEU A N 1
ATOM 1615 C CA . LEU A 1 199 ? -0.172 -18.049 19.281 1.00 84.25 199 LEU A CA 1
ATOM 1616 C C . LEU A 1 199 ? 0.900 -17.315 18.469 1.00 84.25 199 LEU A C 1
ATOM 1618 O O . LEU A 1 199 ? 1.957 -17.887 18.259 1.00 84.25 199 LEU A O 1
ATOM 1622 N N . ASN A 1 200 ? 0.640 -16.077 18.031 1.00 75.06 200 ASN A N 1
ATOM 1623 C CA . ASN A 1 200 ? 1.555 -15.262 17.224 1.00 75.06 200 ASN A CA 1
ATOM 1624 C C . ASN A 1 200 ? 1.319 -13.759 17.463 1.00 75.06 200 ASN A C 1
ATOM 1626 O O . ASN A 1 200 ? 0.248 -13.351 17.912 1.00 75.06 200 ASN A O 1
ATOM 1630 N N . ASP A 1 201 ? 2.298 -12.930 17.094 1.00 65.81 201 ASP A N 1
ATOM 1631 C CA . ASP A 1 201 ? 2.201 -11.459 17.099 1.00 65.81 201 ASP A CA 1
ATOM 1632 C C . ASP A 1 201 ? 1.538 -10.874 15.839 1.00 65.81 201 ASP A C 1
ATOM 1634 O O . ASP A 1 201 ? 1.505 -9.656 15.655 1.00 65.81 201 ASP A O 1
ATOM 1638 N N . VAL A 1 202 ? 1.010 -11.725 14.957 1.00 54.97 202 VAL A N 1
ATOM 1639 C CA . VAL A 1 202 ? 0.356 -11.282 13.723 1.00 54.97 202 VAL A CA 1
ATOM 1640 C C . VAL A 1 202 ? -1.017 -10.701 14.070 1.00 54.97 202 VAL A C 1
ATOM 1642 O O . VAL A 1 202 ? -1.959 -11.443 14.346 1.00 54.97 202 VAL A O 1
ATOM 1645 N N . ILE A 1 203 ? -1.091 -9.366 14.087 1.00 52.09 203 ILE A N 1
ATOM 1646 C CA . ILE A 1 203 ? -2.334 -8.580 14.015 1.00 52.09 203 ILE A CA 1
ATOM 1647 C C . ILE A 1 203 ? -2.737 -8.443 12.549 1.00 52.09 203 ILE A C 1
ATOM 1649 O O . ILE A 1 203 ? -1.859 -8.040 11.750 1.00 52.09 203 ILE A O 1
#

pLDDT: mean 84.61, std 8.19, range [52.09, 95.31]

Radius of gyration: 29.39 Å; Cα contacts (8 Å, |Δi|>4): 212; chains: 1; bounding box: 69×34×80 Å

Foldseek 3Di:
DVQLVVCVVPDDDPPSVVVVVVCCVPPPVNPLQDDDPDDADAADDDDQDQAWPPDKDWDKDDQCPQDPVRDRIDIDIATPLQRDDPQDPQQNDHSCCLPFVDDDQDPVCVVVPDPDPDDPDPVSVVVVRVVSNVVSSVSRSVSNVVVRVVVRVVRCVRRDDDDDDQFDFDWDFAQDDDPPDDSSPDRRTDDRDGRHDDDDPDD

Sequence (203 aa):
MKTLSKTRERFYCDRLRADVEKWCRECHACGARKGPKTRTKGRLQRYNVGAPFERMALDILGPLPVTTRGNRYVLVLMDYFTKWSADHEATGCTPAHMLFGRTLRLPCDILFGRPSDTPSSPNEYLNNLEARLESVHAFARERIKLASERMKTRYDSGATGHHFKEGDQVWMYNPKRRRGLSPKLQQNWEGPYTIVKKLNDVI

Nearest PDB structures (foldseek):
  4bdy-assembly1_A  TM=5.302E-01  e=2.000E-03  Human spumaretrovirus
  4bac-assembly1_A-2  TM=4.692E-01  e=4.952E-04  Human spumaretrovirus
  6rny-assembly1_O  TM=4.387E-01  e=1.060E-03  Human spumaretrovirus
  3oyn-assembly1_A  TM=4.083E-01  e=3.118E-03  Human spumaretrovirus

Mean predicted aligned error: 11.59 Å

InterPro domains:
  IPR012337 Ribonuclease H-like superfamily [SSF53098] (47-91)
  IPR036397 Ribonuclease H superfamily [G3DSA:3.30.420.10] (47-86)
  IPR041588 Integrase zinc-binding domain [PF17921] (2-34)
  IPR052160 Gypsy Retrotransposon Integrase-like [PTHR47266] (2-85)

Secondary structure (DSSP, 8-state):
-HHHHHHHTT---TTHHHHHHHHHHH-HHHHHHS--SS---PPPPPPP--STTSSEEEEEE-PPPPPTTS---EEEEEETTT-SSSS-TTTSS-HHHHHHSSPPPPHHHHHH-------SSHHHHHHHHHHHHHHHHHHHHHHHHHHHHHHHHHHHTT-------TT-EEEEE--PPPTTS-TTT---EEEEEE------S--